Protein 2J80 (pdb70)

Solvent-accessible surface area: 11424 Å² total

Radius of gyration: 18.1 Å; Cα contacts (8 Å, |Δi|>4): 492; chains: 2; bounding box: 46×46×41 Å

Sequence (245 aa):
TEERLHYQVGQRALIQAQISAPELVEAVQKRDLARIKALIDPRSFSDATYITVGDASGQRLYHVNPDEIGKSEGGDSDEALINAKSYVSVRKGSLGSSLRGKSPIQDATGKVIGIVSVGYTIEQLERLHYQVGQRALIQAQISAPELVEAVQKRDLARIKALIDPRSFSDATYITVGDASGQRLYHVNNPDEIGKSEGGDSDEALINAKSYVSVRKGSLGSSLRGKSPIQDATGKVIGIVSVGYTI

B-factor: mean 21.17, std 6.68, range [11.72, 62.13]

Foldseek 3Di:
DDDPVLVVVLVVQQVVLVVLEVQCLVCLVVLPLVSNCVSPVVVVPDPFPWKFKFFLVQQTSDTPDPVRHRPHDFPPCCCCSPVQDWGWDWGQDPVGTWIWTKGFRADPVRHGTIMMITIHHPVRD/DPPLVVVLVVQLVVLVLLEPQCLVCLVVLPLVSNCVSPVVVVPDPFPWKFKFFLVQQTSDTPDPVRHRHHDFPPCCCCSPVQDWGWDWGQGPVGIWIKTKGFRADPVRHGTIMMITIHHD

Organism: Klebsiella pneumoniae (NCBI:txid573)

InterPro domains:
  IPR000014 PAS domain [cd00130] (236-279)
  IPR003594 Histidine kinase/HSP90-like ATPase domain [PF02518] (438-541)
  IPR003594 Histidine kinase/HSP90-like ATPase domain [SM00387] (431-542)
  IPR004358 Signal transduction histidine kinase-related protein, C-terminal [PR00344] (472-486)
  IPR004358 Signal transduction histidine kinase-related protein, C-terminal [PR00344] (490-500)
  IPR004358 Signal transduction histidine kinase-related protein, C-terminal [PR00344] (502-520)
  IPR004358 Signal transduction histidine kinase-related protein, C-terminal [PR00344] (526-539)
  IPR005467 Histidine kinase domain [PS50109] (347-542)
  IPR016120 Signal transduction histidine kinase, sporulation regulator SpoOB [SSF55890] (335-447)
  IPR029151 Periplasmic sensor-like domain superfamily [SSF103190] (50-177)
  IPR033463 Single cache domain 3 [PF17203] (48-177)
  IPR035965 PAS domain superfamily [SSF55785] (229-284)
  IPR036890 Histidine kinase/HSP90-like ATPase superfamily [G3DSA:3.30.565.10] (397-541)
  IPR036890 Histidine kinase/HSP90-like ATPase superfamily [SSF55874] (408-541)
  IPR050428 Two-component system sensor histidine kinase [PTHR45436] (433-541)

Structure (mmCIF, N/CA/C/O backbone):
data_2J80
#
_entry.id   2J80
#
_cell.length_a   53.210
_cell.length_b   54.790
_cell.length_c   116.330
_cell.angle_alpha   90.00
_cell.angle_beta   90.00
_cell.angle_gamma   90.00
#
_symmetry.space_group_name_H-M   'P 21 21 21'
#
loop_
_entity.id
_entity.type
_entity.pdbx_description
1 polymer 'SENSOR KINASE CITA'
2 non-polymer 'CITRATE ANION'
3 non-polymer 'SODIUM ION'
4 non-polymer 'SULFATE ION'
5 non-polymer GLYCEROL
6 water water
#
loop_
_atom_site.group_PDB
_atom_site.id
_atom_site.type_symbol
_atom_site.label_atom_id
_atom_site.label_alt_id
_atom_site.label_comp_id
_atom_site.label_asym_id
_atom_site.label_entity_id
_atom_site.label_seq_id
_atom_site.pdbx_PDB_ins_code
_atom_site.Cartn_x
_atom_site.Cartn_y
_atom_site.Cartn_z
_atom_site.occupancy
_atom_site.B_iso_or_equiv
_atom_site.auth_seq_id
_atom_site.auth_comp_id
_atom_site.auth_asym_id
_atom_site.auth_atom_id
_atom_site.pdbx_PDB_model_num
ATOM 1 N N . THR A 1 6 ? 27.858 7.874 5.127 1.00 31.27 4 THR A N 1
ATOM 2 C CA . THR A 1 6 ? 26.405 8.202 5.288 1.00 30.61 4 THR A CA 1
ATOM 3 C C . THR A 1 6 ? 26.179 9.704 5.141 1.00 29.12 4 THR A C 1
ATOM 4 O O . THR A 1 6 ? 26.899 10.504 5.745 1.00 27.66 4 THR A O 1
ATOM 8 N N . GLU A 1 7 ? 25.192 10.054 4.307 1.00 28.09 5 GLU A N 1
ATOM 9 C CA . GLU A 1 7 ? 24.757 11.442 4.098 1.00 26.33 5 GLU A CA 1
ATOM 10 C C . GLU A 1 7 ? 23.451 11.701 4.862 1.00 24.95 5 GLU A C 1
ATOM 11 O O . GLU A 1 7 ? 22.586 10.823 4.946 1.00 25.35 5 GLU A O 1
ATOM 13 N N . GLU A 1 8 ? 23.307 12.917 5.387 1.00 23.69 6 GLU A N 1
ATOM 14 C CA . GLU A 1 8 ? 22.078 13.379 6.014 1.00 22.38 6 GLU A CA 1
ATOM 15 C C . GLU A 1 8 ? 20.901 13.265 5.015 1.00 22.48 6 GLU A C 1
ATOM 16 O O . GLU A 1 8 ? 21.111 13.429 3.800 1.00 21.92 6 GLU A O 1
ATOM 22 N N . ARG A 1 9 ? 19.696 12.986 5.525 1.00 22.25 7 ARG A N 1
ATOM 23 C CA . ARG A 1 9 ? 18.518 12.721 4.685 1.00 23.55 7 ARG A CA 1
ATOM 24 C C . ARG A 1 9 ? 18.240 13.769 3.594 1.00 23.89 7 ARG A C 1
ATOM 25 O O . ARG A 1 9 ? 18.073 13.418 2.400 1.00 23.54 7 ARG A O 1
ATOM 27 N N . LEU A 1 10 ? 18.193 15.050 3.959 1.00 24.74 8 LEU A N 1
ATOM 28 C CA . LEU A 1 10 ? 17.875 16.068 2.946 1.00 25.74 8 LEU A CA 1
ATOM 29 C C . LEU A 1 10 ? 18.992 16.219 1.894 1.00 25.39 8 LEU A C 1
ATOM 30 O O . LEU A 1 10 ? 18.695 16.383 0.688 1.00 25.22 8 LEU A O 1
ATOM 35 N N . HIS A 1 11 ? 20.252 16.152 2.351 1.00 25.44 9 HIS A N 1
ATOM 36 C CA . HIS A 1 11 ? 21.446 16.163 1.493 1.00 26.09 9 HIS A CA 1
ATOM 37 C C . HIS A 1 11 ? 21.341 15.061 0.425 1.00 24.56 9 HIS A C 1
ATOM 38 O O . HIS A 1 11 ? 21.530 15.306 -0.792 1.00 24.42 9 HIS A O 1
ATOM 45 N N . TYR A 1 12 ? 21.025 13.850 0.877 1.00 23.83 10 TYR A N 1
ATOM 46 C CA . TYR A 1 12 ? 20.907 12.719 -0.030 1.00 22.45 10 TYR A CA 1
ATOM 47 C C . TYR A 1 12 ? 19.745 12.922 -1.018 1.00 20.92 10 TYR A C 1
ATOM 48 O O . TYR A 1 12 ? 19.913 12.749 -2.240 1.00 20.82 10 TYR A O 1
ATOM 57 N N . GLN A 1 13 ? 18.577 13.271 -0.480 1.00 18.76 11 GLN A N 1
ATOM 58 C CA . GLN A 1 13 ? 17.354 13.374 -1.308 1.00 19.00 11 GLN A CA 1
ATOM 59 C C . GLN A 1 13 ? 17.494 14.479 -2.393 1.00 18.59 11 GLN A C 1
ATOM 60 O O . GLN A 1 13 ? 17.114 14.275 -3.574 1.00 19.05 11 GLN A O 1
ATOM 66 N N . VAL A 1 14 ? 18.041 15.634 -2.011 1.00 18.88 12 VAL A N 1
ATOM 67 C CA . VAL A 1 14 ? 18.235 16.717 -3.005 1.00 18.67 12 VAL A CA 1
ATOM 68 C C . VAL A 1 14 ? 19.314 16.328 -4.062 1.00 18.67 12 VAL A C 1
ATOM 69 O O . VAL A 1 14 ? 19.102 16.531 -5.280 1.00 18.89 12 VAL A O 1
ATOM 73 N N . GLY A 1 15 ? 20.433 15.739 -3.610 1.00 17.97 13 GLY A N 1
ATOM 74 C CA . GLY A 1 15 ? 21.447 15.187 -4.543 1.00 18.56 13 GLY A CA 1
ATOM 75 C C . GLY A 1 15 ? 20.867 14.193 -5.566 1.00 18.63 13 GLY A C 1
ATOM 76 O O . GLY A 1 15 ? 21.172 14.275 -6.786 1.00 19.06 13 GLY A O 1
ATOM 77 N N . GLN A 1 16 ? 19.996 13.288 -5.090 1.00 19.06 14 GLN A N 1
ATOM 78 C CA . GLN A 1 16 ? 19.392 12.267 -5.951 1.00 19.75 14 GLN A CA 1
ATOM 79 C C . GLN A 1 16 ? 18.551 12.933 -7.043 1.00 19.33 14 GLN A C 1
ATOM 80 O O . GLN A 1 16 ? 18.646 12.565 -8.241 1.00 19.99 14 GLN A O 1
ATOM 86 N N . ARG A 1 17 ? 17.731 13.922 -6.674 1.00 17.78 15 ARG A N 1
ATOM 87 C CA . ARG A 1 17 ? 16.887 14.493 -7.747 1.00 18.51 15 ARG A CA 1
ATOM 88 C C . ARG A 1 17 ? 17.661 15.412 -8.694 1.00 17.14 15 ARG A C 1
ATOM 89 O O . ARG A 1 17 ? 17.313 15.500 -9.905 1.00 16.91 15 ARG A O 1
ATOM 97 N N . ALA A 1 18 ? 18.715 16.046 -8.173 1.00 15.86 16 ALA A N 1
ATOM 98 C CA . ALA A 1 18 ? 19.642 16.834 -9.016 1.00 15.55 16 ALA A CA 1
ATOM 99 C C . ALA A 1 18 ? 20.365 15.922 -10.028 1.00 15.06 16 ALA A C 1
ATOM 100 O O . ALA A 1 18 ? 20.458 16.248 -11.245 1.00 15.04 16 ALA A O 1
ATOM 102 N N . LEU A 1 19 ? 20.837 14.762 -9.541 1.00 15.06 17 LEU A N 1
ATOM 103 C CA . LEU A 1 19 ? 21.584 13.826 -10.400 1.00 16.15 17 LEU A CA 1
ATOM 104 C C . LEU A 1 19 ? 20.693 13.228 -11.515 1.00 15.02 17 LEU A C 1
ATOM 105 O O . LEU A 1 19 ? 21.057 13.213 -12.729 1.00 15.17 17 LEU A O 1
ATOM 110 N N . ILE A 1 20 ? 19.518 12.740 -11.117 1.00 14.28 18 ILE A N 1
ATOM 111 C CA . ILE A 1 20 ? 18.559 12.183 -12.096 1.00 15.01 18 ILE A CA 1
ATOM 112 C C . ILE A 1 20 ? 18.118 13.218 -13.154 1.00 14.32 18 ILE A C 1
ATOM 113 O O . ILE A 1 20 ? 18.039 12.892 -14.371 1.00 15.26 18 ILE A O 1
ATOM 118 N N . GLN A 1 21 ? 17.873 14.473 -12.738 1.00 13.22 19 GLN A N 1
ATOM 119 C CA . GLN A 1 21 ? 17.545 15.485 -13.745 1.00 12.95 19 GLN A CA 1
ATOM 120 C C . GLN A 1 21 ? 18.709 15.652 -14.726 1.00 12.51 19 GLN A C 1
ATOM 121 O O . GLN A 1 21 ? 18.483 15.723 -15.933 1.00 13.26 19 GLN A O 1
ATOM 127 N N . ALA A 1 22 ? 19.946 15.741 -14.221 1.00 12.01 20 ALA A N 1
ATOM 128 C CA . ALA A 1 22 ? 21.101 15.950 -15.135 1.00 13.41 20 ALA A CA 1
ATOM 129 C C . ALA A 1 22 ? 21.276 14.736 -16.104 1.00 12.46 20 ALA A C 1
ATOM 130 O O . ALA A 1 22 ? 21.511 14.920 -17.336 1.00 13.05 20 ALA A O 1
ATOM 140 N N . GLN A 1 24 ? 18.921 12.560 -17.136 1.00 12.94 22 GLN A N 1
ATOM 141 C CA . GLN A 1 24 ? 17.775 12.512 -18.052 1.00 13.83 22 GLN A CA 1
ATOM 142 C C . GLN A 1 24 ? 17.860 13.623 -19.102 1.00 14.33 22 GLN A C 1
ATOM 143 O O . GLN A 1 24 ? 17.776 13.364 -20.322 1.00 13.88 22 GLN A O 1
ATOM 149 N N . ILE A 1 25 ? 18.023 14.859 -18.644 1.00 13.93 23 ILE A N 1
ATOM 150 C CA . ILE A 1 25 ? 18.046 15.994 -19.566 1.00 14.12 23 ILE A CA 1
ATOM 151 C C . ILE A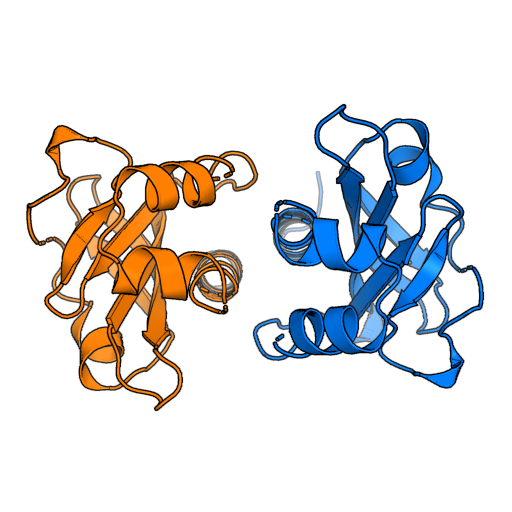 1 25 ? 19.216 15.876 -20.576 1.00 12.69 23 ILE A C 1
ATOM 152 O O . ILE A 1 25 ? 19.026 16.105 -21.805 1.00 13.78 23 ILE A O 1
ATOM 157 N N . SER A 1 26 ? 20.399 15.475 -20.094 1.00 12.25 24 SER A N 1
ATOM 158 C CA . SER A 1 26 ? 21.572 15.361 -20.984 1.00 13.02 24 SER A CA 1
ATOM 159 C C . SER A 1 26 ? 21.395 14.311 -22.104 1.00 14.16 24 SER A C 1
ATOM 160 O O . SER A 1 26 ? 22.130 14.339 -23.084 1.00 15.34 24 SER A O 1
ATOM 163 N N . ALA A 1 27 ? 20.475 13.352 -21.894 1.00 14.04 25 ALA A N 1
ATOM 164 C CA . ALA A 1 27 ? 20.190 12.250 -22.849 1.00 15.79 25 ALA A CA 1
ATOM 165 C C . ALA A 1 27 ? 19.057 12.564 -23.837 1.00 15.91 25 ALA A C 1
ATOM 166 O O . ALA A 1 27 ? 18.742 11.724 -24.700 1.00 16.16 25 ALA A O 1
ATOM 176 N N . PRO A 1 29 ? 17.336 13.498 -2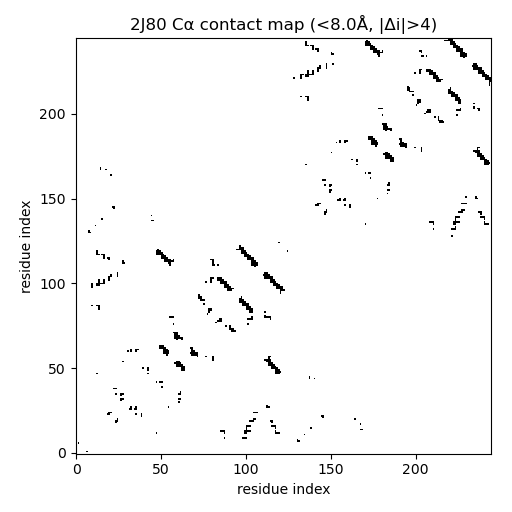7.035 1.00 18.43 27 PRO A N 1
ATOM 177 C CA . PRO A 1 29 ? 17.789 13.690 -28.441 1.00 18.69 27 PRO A CA 1
ATOM 178 C C . PRO A 1 29 ? 17.731 15.173 -28.944 1.00 19.44 27 PRO A C 1
ATOM 179 O O . PRO A 1 29 ? 18.622 15.605 -29.703 1.00 18.93 27 PRO A O 1
ATOM 183 N N . GLU A 1 30 ? 16.707 15.917 -28.511 1.00 18.65 28 GLU A N 1
ATOM 184 C CA . GLU A 1 30 ? 16.505 17.334 -28.902 1.00 20.90 28 GLU A CA 1
ATOM 185 C C . GLU A 1 30 ? 17.708 18.207 -28.475 1.00 20.09 28 GLU A C 1
ATOM 186 O O . GLU A 1 30 ? 18.223 19.044 -29.236 1.00 19.94 28 GLU A O 1
ATOM 192 N N . LEU A 1 31 ? 18.148 17.985 -27.240 1.00 18.99 29 LEU A N 1
ATOM 193 C CA . LEU A 1 31 ? 19.271 18.762 -26.685 1.00 17.69 29 LEU A CA 1
ATOM 194 C C . LEU A 1 31 ? 20.589 18.321 -27.328 1.00 17.43 29 LEU A C 1
ATOM 195 O O . LEU A 1 31 ? 21.441 19.149 -27.617 1.00 17.64 29 LEU A O 1
ATOM 200 N N . VAL A 1 32 ? 20.782 17.011 -27.520 1.00 17.19 30 VAL A N 1
ATOM 201 C CA . VAL A 1 32 ? 21.967 16.543 -28.246 1.00 18.25 30 VAL A CA 1
ATOM 202 C C . VAL A 1 32 ? 22.126 17.255 -29.624 1.00 18.75 30 VAL A C 1
ATOM 203 O O . VAL A 1 32 ? 23.202 17.770 -29.964 1.00 19.62 30 VAL A O 1
ATOM 207 N N . GLU A 1 33 ? 21.041 17.326 -30.381 1.00 19.79 31 GLU A N 1
ATOM 208 C CA . GLU A 1 33 ? 21.109 17.973 -31.703 1.00 20.98 31 GLU A CA 1
ATOM 209 C C . GLU A 1 33 ? 21.364 19.498 -31.570 1.00 20.39 31 GLU A C 1
ATOM 210 O O . GLU A 1 33 ? 22.140 20.073 -32.324 1.00 21.62 31 GLU A O 1
ATOM 216 N N . ALA A 1 34 ? 20.691 20.146 -30.626 1.00 19.51 32 ALA A N 1
ATOM 217 C CA . ALA A 1 34 ? 20.838 21.612 -30.496 1.00 19.33 32 ALA A CA 1
ATOM 218 C C . ALA A 1 34 ? 22.290 21.984 -30.120 1.0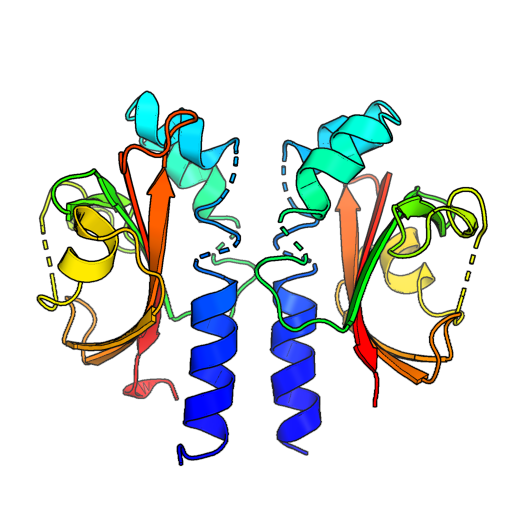0 19.30 32 ALA A C 1
ATOM 219 O O . ALA A 1 34 ? 22.829 23.011 -30.569 1.00 20.23 32 ALA A O 1
ATOM 221 N N . VAL A 1 35 ? 22.908 21.158 -29.272 1.00 19.06 33 VAL A N 1
ATOM 222 C CA . VAL A 1 35 ? 24.314 21.345 -28.881 1.00 19.20 33 VAL A CA 1
ATOM 223 C C . VAL A 1 35 ? 25.258 21.094 -30.084 1.00 20.92 33 VAL A C 1
ATOM 224 O O . VAL A 1 35 ? 26.181 21.897 -30.336 1.00 20.66 33 VAL A O 1
ATOM 228 N N . GLN A 1 36 ? 25.026 20.004 -30.826 1.00 22.30 34 GLN A N 1
ATOM 229 C CA . GLN A 1 36 ? 25.809 19.742 -32.062 1.00 24.24 34 GLN A CA 1
ATOM 230 C C . GLN A 1 36 ? 25.804 20.922 -33.029 1.00 24.34 34 GLN A C 1
ATOM 231 O O . GLN A 1 36 ? 26.848 21.263 -33.612 1.00 25.44 34 GLN A O 1
ATOM 237 N N . LYS A 1 37 ? 24.632 21.528 -33.210 1.00 23.81 35 LYS A N 1
ATOM 238 C CA . LYS A 1 37 ? 24.485 22.670 -34.111 1.00 24.71 35 LYS A CA 1
ATOM 239 C C . LYS A 1 37 ? 24.857 24.017 -33.449 1.00 24.03 35 LYS A C 1
ATOM 240 O O . LYS A 1 37 ? 24.885 25.050 -34.132 1.00 24.48 35 LYS A O 1
ATOM 244 N N . ARG A 1 38 ? 25.204 24.011 -32.145 1.00 22.54 36 ARG A N 1
ATOM 245 C CA . ARG A 1 38 ? 25.432 25.261 -31.371 1.00 23.32 36 ARG A CA 1
ATOM 246 C C . ARG A 1 38 ? 24.302 26.287 -31.563 1.00 22.37 36 ARG A C 1
ATOM 247 O O . ARG A 1 38 ? 24.564 27.490 -31.724 1.00 22.62 36 ARG A O 1
ATOM 255 N N . ASP A 1 39 ? 23.053 25.818 -31.500 1.00 20.29 37 ASP A N 1
ATOM 256 C CA . ASP A 1 39 ? 21.899 26.669 -31.703 1.00 20.95 37 ASP A CA 1
ATOM 257 C C . ASP A 1 39 ? 21.419 27.174 -30.338 1.00 20.10 37 ASP A C 1
ATOM 258 O O . ASP A 1 39 ? 20.637 26.494 -29.664 1.00 19.74 37 ASP A O 1
ATOM 263 N N . LEU A 1 40 ? 21.876 28.366 -29.955 1.00 19.54 38 LEU A N 1
ATOM 264 C CA . LEU A 1 40 ? 21.649 28.870 -28.577 1.00 19.45 38 LEU A CA 1
ATOM 265 C C . LEU A 1 40 ? 20.154 29.104 -28.296 1.00 18.86 38 LEU A C 1
ATOM 266 O O . LEU A 1 40 ? 19.667 28.812 -27.183 1.00 18.85 38 LEU A O 1
ATOM 271 N N . ALA A 1 41 ? 19.431 29.643 -29.294 1.00 18.71 39 ALA A N 1
ATOM 272 C CA . ALA A 1 41 ? 17.986 29.872 -29.157 1.00 19.17 39 ALA A CA 1
ATOM 273 C C . ALA A 1 41 ? 17.251 28.547 -28.928 1.00 18.17 39 ALA A C 1
ATOM 274 O O . ALA A 1 41 ? 16.321 28.469 -28.112 1.00 18.13 39 ALA A O 1
ATOM 276 N N . ARG A 1 42 ? 17.662 27.501 -29.637 1.00 18.38 40 ARG A N 1
ATOM 277 C CA . ARG A 1 42 ? 17.001 26.180 -29.503 1.00 18.33 40 ARG A CA 1
ATOM 278 C C . ARG A 1 42 ? 17.304 25.552 -28.095 1.00 17.89 40 ARG A C 1
ATOM 279 O O . ARG A 1 42 ? 16.407 25.013 -27.409 1.00 17.59 40 ARG A O 1
ATOM 282 N N . ILE A 1 43 ? 18.551 25.677 -27.647 1.00 16.56 41 ILE A N 1
ATOM 283 C CA . ILE A 1 43 ? 18.881 25.285 -26.260 1.00 16.06 41 ILE A CA 1
ATOM 284 C C . ILE A 1 43 ? 17.993 26.014 -25.235 1.00 15.86 41 ILE A C 1
ATOM 285 O O . ILE A 1 43 ? 17.439 25.396 -24.298 1.00 17.04 41 ILE A O 1
ATOM 290 N N . LYS A 1 44 ? 17.853 27.333 -25.398 1.00 16.15 42 LYS A N 1
ATOM 291 C CA . LYS A 1 44 ? 17.026 28.098 -24.482 1.00 16.13 42 LYS A CA 1
ATOM 292 C C . LYS A 1 44 ? 15.577 27.579 -24.506 1.00 15.94 42 LYS A C 1
ATOM 293 O O . LYS A 1 44 ? 14.940 27.454 -23.458 1.00 16.93 42 LYS A O 1
ATOM 299 N N . ALA A 1 45 ? 15.037 27.362 -25.709 1.00 16.77 43 ALA A N 1
ATOM 300 C CA . ALA A 1 45 ? 13.661 26.877 -25.844 1.00 16.99 43 ALA A CA 1
ATOM 301 C C . ALA A 1 45 ? 13.404 25.528 -25.127 1.00 17.74 43 ALA A C 1
ATOM 302 O O . ALA A 1 45 ? 12.257 25.234 -24.736 1.00 18.06 43 ALA A O 1
ATOM 304 N N . LEU A 1 46 ? 14.443 24.701 -25.017 1.00 16.97 44 LEU A N 1
ATOM 305 C CA . LEU A 1 46 ? 14.314 23.360 -24.403 1.00 18.45 44 LEU A CA 1
ATOM 306 C C . LEU A 1 46 ? 14.502 23.498 -22.892 1.00 18.40 44 LEU A C 1
ATOM 307 O O . LEU A 1 46 ? 13.761 22.868 -22.117 1.00 21.41 44 LEU A O 1
ATOM 312 N N . ILE A 1 47 ? 15.502 24.281 -22.460 1.00 16.90 45 ILE A N 1
ATOM 313 C CA . ILE A 1 47 ? 15.845 24.346 -21.022 1.00 16.75 45 ILE A CA 1
ATOM 314 C C . ILE A 1 47 ? 14.925 25.237 -20.173 1.00 17.36 45 ILE A C 1
ATOM 315 O O . ILE A 1 47 ? 14.668 24.919 -18.984 1.00 17.46 45 ILE A O 1
ATOM 320 N N . ASP A 1 48 ? 14.454 26.368 -20.737 1.00 17.94 46 ASP A N 1
ATOM 321 C CA . ASP A 1 48 ? 13.524 27.243 -20.003 1.00 18.64 46 ASP A CA 1
ATOM 322 C C . ASP A 1 48 ? 12.349 26.409 -19.371 1.00 18.11 46 ASP A C 1
ATOM 323 O O . ASP A 1 48 ? 12.141 26.464 -18.128 1.00 18.08 46 ASP A O 1
ATOM 328 N N . PRO A 1 49 ? 11.606 25.621 -20.198 1.00 18.95 47 PRO A N 1
ATOM 329 C CA . PRO A 1 49 ? 10.556 24.746 -19.612 1.00 18.95 47 PRO A CA 1
ATOM 330 C C . PRO A 1 49 ? 11.081 23.710 -18.573 1.00 18.02 47 PRO A C 1
ATOM 331 O O . PRO A 1 49 ? 10.464 23.554 -17.507 1.00 18.85 47 PRO A O 1
ATOM 343 N N . ARG A 1 51 ? 13.441 24.082 -16.447 1.00 15.30 49 ARG A N 1
ATOM 344 C CA . ARG A 1 51 ? 13.637 24.843 -15.172 1.00 16.65 49 ARG A CA 1
ATOM 345 C C . ARG A 1 51 ? 12.288 25.179 -14.546 1.00 16.50 49 ARG A C 1
ATOM 346 O O . ARG A 1 51 ? 12.134 25.133 -13.322 1.00 17.79 49 ARG A O 1
ATOM 354 N N . SER A 1 52 ? 11.306 25.526 -15.379 1.00 17.81 50 SER A N 1
ATOM 355 C CA . SER A 1 52 ? 9.981 25.902 -14.856 1.00 19.99 50 SER A CA 1
ATOM 356 C C . SER A 1 52 ? 9.315 24.730 -14.117 1.00 19.97 50 SER A C 1
ATOM 357 O O . SER A 1 52 ? 8.501 24.958 -13.190 1.00 20.32 50 SER A O 1
ATOM 360 N N . PHE A 1 53 ? 9.684 23.497 -14.495 1.00 19.68 51 PHE A N 1
ATOM 361 C CA . PHE A 1 53 ? 9.094 22.250 -13.927 1.00 20.21 51 PHE A CA 1
ATOM 362 C C . PHE A 1 53 ? 9.947 21.640 -12.791 1.00 20.63 51 PHE A C 1
ATOM 363 O O . PHE A 1 53 ? 9.743 20.469 -12.399 1.00 22.78 51 PHE A O 1
ATOM 371 N N . SER A 1 54 ? 10.919 22.401 -12.294 1.00 18.95 52 SER A N 1
ATOM 372 C CA . SER A 1 54 ? 11.858 21.914 -11.264 1.00 18.74 52 SER A CA 1
ATOM 373 C C . SER A 1 54 ? 11.989 22.917 -10.101 1.00 18.73 52 SER A C 1
ATOM 374 O O . SER A 1 54 ? 11.800 24.138 -10.296 1.00 18.34 52 SER A O 1
ATOM 377 N N . ASP A 1 55 ? 12.339 22.407 -8.914 1.00 17.45 53 ASP A N 1
ATOM 378 C CA . ASP A 1 55 ? 12.699 23.286 -7.791 1.00 18.12 53 ASP A CA 1
ATOM 379 C C . ASP A 1 55 ? 14.214 23.619 -7.758 1.00 17.27 53 ASP A C 1
ATOM 380 O O . ASP A 1 55 ? 14.688 24.297 -6.816 1.00 16.90 53 ASP A O 1
ATOM 385 N N . ALA A 1 56 ? 14.965 23.154 -8.775 1.00 16.52 54 ALA A N 1
ATOM 386 C CA . ALA A 1 56 ? 16.383 23.539 -8.894 1.00 15.52 54 ALA A CA 1
ATOM 387 C C . ALA A 1 56 ? 16.581 25.055 -8.936 1.00 14.81 54 ALA A C 1
ATOM 388 O O . ALA A 1 56 ? 15.761 25.764 -9.517 1.00 15.58 54 ALA A O 1
ATOM 390 N N . THR A 1 57 ? 17.701 25.538 -8.390 1.00 14.03 55 THR A N 1
ATOM 391 C CA . THR A 1 57 ? 18.001 26.989 -8.429 1.00 14.81 55 THR A CA 1
ATOM 392 C C . THR A 1 57 ? 18.410 27.355 -9.882 1.00 15.96 55 THR A C 1
ATOM 393 O O . THR A 1 57 ? 18.066 28.423 -10.413 1.00 17.41 55 THR A O 1
ATOM 397 N N . TYR A 1 58 ? 19.182 26.462 -10.493 1.00 14.75 56 TYR A N 1
ATOM 398 C CA . TYR A 1 58 ? 19.713 26.707 -11.868 1.00 15.17 56 TYR A CA 1
ATOM 399 C C . TYR A 1 58 ? 19.877 25.413 -12.676 1.00 15.15 56 TYR A C 1
ATOM 400 O O . TYR A 1 58 ? 19.960 24.309 -12.117 1.00 15.40 56 TYR A O 1
ATOM 409 N N . ILE A 1 59 ? 19.918 25.571 -14.009 1.00 14.85 57 ILE A N 1
ATOM 410 C CA . ILE A 1 59 ? 20.449 24.551 -14.905 1.00 15.80 57 ILE A CA 1
ATOM 411 C C . ILE A 1 59 ? 21.406 25.277 -15.866 1.00 15.41 57 ILE A C 1
ATOM 412 O O . ILE A 1 59 ? 21.026 26.321 -16.465 1.00 15.99 57 ILE A O 1
ATOM 417 N N . THR A 1 60 ? 22.641 24.773 -15.944 1.00 14.45 58 THR A N 1
ATOM 418 C CA . THR A 1 60 ? 23.669 25.251 -16.894 1.00 15.08 58 THR A CA 1
ATOM 419 C C . THR A 1 60 ? 23.925 24.169 -17.964 1.00 14.85 58 THR A C 1
ATOM 420 O O . THR A 1 60 ? 23.947 22.956 -17.645 1.00 13.75 58 THR A O 1
ATOM 424 N N . VAL A 1 61 ? 24.064 24.586 -19.232 1.00 13.72 59 VAL A N 1
ATOM 425 C CA . VAL A 1 61 ? 24.535 23.707 -20.314 1.00 14.03 59 VAL A CA 1
ATOM 426 C C . VAL A 1 61 ? 25.877 24.275 -20.832 1.00 14.25 59 VAL A C 1
ATOM 427 O O . VAL A 1 61 ? 25.963 25.492 -21.145 1.00 14.25 59 VAL A O 1
ATOM 431 N N . GLY A 1 62 ? 26.888 23.416 -20.909 1.00 14.21 60 GLY A N 1
ATOM 432 C CA . GLY A 1 62 ? 28.239 23.790 -21.410 1.00 14.36 60 GLY A CA 1
ATOM 433 C C . GLY A 1 62 ? 28.560 22.989 -22.656 1.00 15.62 60 GLY A C 1
ATOM 434 O O . GLY A 1 62 ? 27.995 21.885 -22.862 1.00 14.98 60 GLY A O 1
ATOM 435 N N . ASP A 1 63 ? 29.455 23.534 -23.500 1.00 15.66 61 ASP A N 1
ATOM 436 C CA . ASP A 1 63 ? 30.022 22.747 -24.598 1.00 17.29 61 ASP A CA 1
ATOM 437 C C . ASP A 1 63 ? 31.162 21.801 -24.132 1.00 16.93 61 ASP A C 1
ATOM 438 O O . ASP A 1 63 ? 31.406 21.678 -22.893 1.00 16.52 61 ASP A O 1
ATOM 443 N N . ALA A 1 64 ? 31.842 21.137 -25.087 1.00 17.63 62 ALA A N 1
ATOM 444 C CA . ALA A 1 64 ? 32.883 20.124 -24.764 1.00 17.62 62 ALA A CA 1
ATOM 445 C C . ALA A 1 64 ? 34.090 20.668 -23.948 1.00 17.76 62 ALA A C 1
ATOM 446 O O . ALA A 1 64 ? 34.823 19.894 -23.299 1.00 18.85 62 ALA A O 1
ATOM 448 N N . SER A 1 65 ? 34.290 21.989 -24.016 1.00 17.66 63 SER A N 1
ATOM 449 C CA . SER A 1 65 ? 35.400 22.660 -23.295 1.00 19.42 63 SER A CA 1
ATOM 450 C C . SER A 1 65 ? 34.893 23.370 -22.007 1.00 19.32 63 SER A C 1
ATOM 451 O O . SER A 1 65 ? 35.667 24.036 -21.303 1.00 20.47 63 SER A O 1
ATOM 454 N N . GLY A 1 66 ? 33.606 23.235 -21.686 1.00 18.35 64 GLY A N 1
ATOM 455 C CA . GLY A 1 66 ? 33.058 23.872 -20.481 1.00 18.65 64 GLY A CA 1
ATOM 456 C C . GLY A 1 66 ? 32.719 25.366 -20.638 1.00 18.28 64 GLY A C 1
ATOM 457 O O . GLY A 1 66 ? 32.490 26.068 -19.634 1.00 19.20 64 GLY A O 1
ATOM 458 N N . GLN A 1 67 ? 32.642 25.846 -21.886 1.00 17.44 65 GLN A N 1
ATOM 459 C CA . GLN A 1 67 ? 32.103 27.201 -22.170 1.00 18.40 65 GLN A CA 1
ATOM 460 C C . GLN A 1 67 ? 30.566 27.139 -22.093 1.00 18.10 65 GLN A C 1
ATOM 461 O O . GLN A 1 67 ? 29.950 26.196 -22.644 1.00 17.88 65 GLN A O 1
ATOM 467 N N . ARG A 1 68 ? 29.947 28.136 -21.441 1.00 17.30 66 ARG A N 1
ATOM 468 C CA . ARG A 1 68 ? 28.476 28.097 -21.225 1.00 16.62 66 ARG A CA 1
ATOM 469 C C . ARG A 1 68 ? 27.738 28.394 -22.525 1.00 16.62 66 ARG A C 1
ATOM 470 O O . ARG A 1 68 ? 28.000 29.428 -23.172 1.00 16.45 66 ARG A O 1
ATOM 478 N N . LEU A 1 69 ? 26.817 27.492 -22.872 1.00 16.34 67 LEU A N 1
ATOM 479 C CA . LEU A 1 69 ? 25.854 27.658 -23.983 1.00 16.32 67 LEU A CA 1
ATOM 480 C C . LEU A 1 69 ? 24.506 28.187 -23.466 1.00 16.24 67 LEU A C 1
ATOM 481 O O . LEU A 1 69 ? 23.708 28.766 -24.224 1.00 15.77 67 LEU A O 1
ATOM 486 N N . TYR A 1 70 ? 24.251 27.966 -22.167 1.00 15.35 68 TYR A N 1
ATOM 487 C CA . TYR A 1 70 ? 23.018 28.413 -21.511 1.00 15.91 68 TYR A CA 1
ATOM 488 C C . TYR A 1 70 ? 23.309 28.586 -20.017 1.00 15.73 68 TYR A C 1
ATOM 489 O O . TYR A 1 70 ? 23.991 27.748 -19.408 1.00 15.88 68 TYR A O 1
ATOM 498 N N . HIS A 1 71 ? 22.782 29.677 -19.461 1.00 16.15 69 HIS A N 1
ATOM 499 C CA . HIS A 1 71 ? 22.875 29.981 -18.010 1.00 16.56 69 HIS A CA 1
ATOM 500 C C . HIS A 1 71 ? 21.614 30.791 -17.643 1.00 17.80 69 HIS A C 1
ATOM 501 O O . HIS A 1 71 ? 21.017 31.437 -18.529 1.00 18.67 69 HIS A O 1
ATOM 508 N N . VAL A 1 72 ? 21.204 30.754 -16.366 1.00 17.26 70 VAL A N 1
ATOM 509 C CA . VAL A 1 72 ? 20.068 31.565 -15.905 1.00 18.92 70 VAL A CA 1
ATOM 510 C C . VAL A 1 72 ? 20.315 33.078 -16.109 1.00 20.43 70 VAL A C 1
ATOM 511 O O . VAL A 1 72 ? 19.361 33.845 -16.313 1.00 21.13 70 VAL A O 1
ATOM 515 N N . ASN A 1 73 ? 21.586 33.488 -16.067 1.00 21.08 71 ASN A N 1
ATOM 516 C CA . ASN A 1 73 ? 21.937 34.913 -16.340 1.00 21.76 71 ASN A CA 1
ATOM 517 C C . ASN A 1 73 ? 22.554 35.004 -17.747 1.00 22.22 71 ASN A C 1
ATOM 518 O O . ASN A 1 73 ? 23.653 34.481 -17.963 1.00 21.89 71 ASN A O 1
ATOM 523 N N . PRO A 1 74 ? 21.837 35.624 -18.712 1.00 22.76 72 PRO A N 1
ATOM 524 C CA . PRO A 1 74 ? 22.381 35.632 -20.080 1.00 23.07 72 PRO A CA 1
ATOM 525 C C . PRO A 1 74 ? 23.776 36.247 -20.212 1.00 23.36 72 PRO A C 1
ATOM 526 O O . PRO A 1 74 ? 24.533 35.824 -21.111 1.00 22.40 72 PRO A O 1
ATOM 530 N N . ASP A 1 75 ? 24.123 37.197 -19.323 1.00 24.01 73 ASP A N 1
ATOM 531 C CA . ASP A 1 75 ? 25.499 37.759 -19.269 1.00 24.78 73 ASP A CA 1
ATOM 532 C C . ASP A 1 75 ? 26.612 36.717 -19.031 1.00 23.36 73 ASP A C 1
ATOM 533 O O . ASP A 1 75 ? 27.780 37.022 -19.267 1.00 22.44 73 ASP A O 1
ATOM 538 N N . GLU A 1 76 ? 26.256 35.513 -18.552 1.00 21.39 74 GLU A N 1
ATOM 539 C CA . GLU A 1 76 ? 27.233 34.438 -18.270 1.00 21.31 74 GLU A CA 1
ATOM 540 C C . GLU A 1 76 ? 27.457 33.463 -19.456 1.00 20.40 74 GLU A C 1
ATOM 541 O O . GLU A 1 76 ? 28.365 32.628 -19.426 1.00 19.39 74 GLU A O 1
ATOM 547 N N . ILE A 1 77 ? 26.630 33.590 -20.498 1.00 18.61 75 ILE A N 1
ATOM 548 C CA . ILE A 1 77 ? 26.751 32.770 -21.694 1.00 19.47 75 ILE A CA 1
ATOM 549 C C . ILE A 1 77 ? 28.017 33.187 -22.478 1.00 19.07 75 ILE A C 1
ATOM 550 O O . ILE A 1 77 ? 28.282 34.379 -22.651 1.00 20.33 75 ILE A O 1
ATOM 555 N N . GLY A 1 78 ? 28.807 32.207 -22.902 1.00 18.92 76 GLY A N 1
ATOM 556 C CA . GLY A 1 78 ? 30.061 32.498 -23.587 1.00 18.81 76 GLY A CA 1
ATOM 557 C C . GLY A 1 78 ? 31.291 32.568 -22.679 1.00 19.63 76 GLY A C 1
ATOM 558 O O . GLY A 1 78 ? 32.426 32.727 -23.197 1.00 20.77 76 GLY A O 1
ATOM 559 N N . LYS A 1 79 ? 31.078 32.513 -21.355 1.00 18.96 77 LYS A N 1
ATOM 560 C CA . LYS A 1 79 ? 32.162 32.452 -20.341 1.00 19.21 77 LYS A CA 1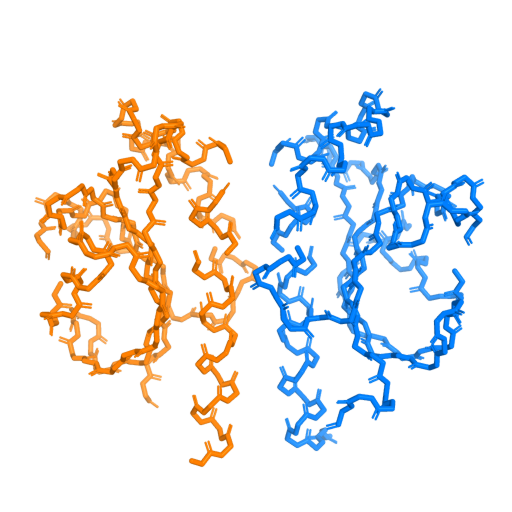
ATOM 561 C C . LYS A 1 79 ? 32.331 31.012 -19.753 1.00 18.48 77 LYS A C 1
ATOM 562 O O . LYS A 1 79 ? 31.425 30.154 -19.856 1.00 18.19 77 LYS A O 1
ATOM 566 N N . SER A 1 80 ? 33.468 30.745 -19.113 1.00 18.03 78 SER A N 1
ATOM 567 C CA . SER A 1 80 ? 33.736 29.404 -18.584 1.00 18.12 78 SER A CA 1
ATOM 568 C C . SER A 1 80 ? 32.850 29.073 -17.374 1.00 16.40 78 SER A C 1
ATOM 569 O O . SER A 1 80 ? 32.602 29.953 -16.530 1.00 16.78 78 SER A O 1
ATOM 580 N N . GLU A 1 82 ? 32.121 27.649 -13.640 1.00 17.23 80 GLU A N 1
ATOM 581 C CA . GLU A 1 82 ? 32.877 27.985 -12.420 1.00 19.11 80 GLU A CA 1
ATOM 582 C C . GLU A 1 82 ? 32.671 26.938 -11.323 1.00 19.38 80 GLU A C 1
ATOM 583 O O . GLU A 1 82 ? 31.530 26.466 -11.093 1.00 17.76 80 GLU A O 1
ATOM 589 N N . GLY A 1 83 ? 33.772 26.578 -10.649 1.00 19.90 81 GLY A N 1
ATOM 590 C CA . GLY A 1 83 ? 33.716 25.555 -9.600 1.00 20.15 81 GLY A CA 1
ATOM 591 C C . GLY A 1 83 ? 34.855 24.530 -9.671 1.00 20.21 81 GLY A C 1
ATOM 592 O O . GLY A 1 83 ? 35.279 24.034 -8.617 1.00 21.91 81 GLY A O 1
ATOM 593 N N . GLY A 1 84 ? 35.347 24.245 -10.882 1.00 19.82 82 GLY A N 1
ATOM 594 C CA . GLY A 1 84 ? 36.480 23.333 -11.137 1.00 19.17 82 GLY A CA 1
ATOM 595 C C . GLY A 1 84 ? 36.153 21.848 -11.025 1.00 18.68 82 GLY A C 1
ATOM 596 O O . GLY A 1 84 ? 37.069 21.010 -10.882 1.00 19.46 82 GLY A O 1
ATOM 597 N N . ASP A 1 85 ? 34.860 21.525 -11.092 1.00 17.73 83 ASP A N 1
ATOM 598 C CA . ASP A 1 85 ? 34.361 20.152 -10.913 1.00 17.64 83 ASP A CA 1
ATOM 599 C C . ASP A 1 85 ? 33.605 19.570 -12.139 1.00 17.97 83 ASP A C 1
ATOM 600 O O . ASP A 1 85 ? 32.703 18.722 -11.956 1.00 17.97 83 ASP A O 1
ATOM 605 N N . SER A 1 86 ? 34.007 19.961 -13.362 1.00 17.04 84 SER A N 1
ATOM 606 C CA . SER A 1 86 ? 33.377 19.443 -14.609 1.00 17.74 84 SER A CA 1
ATOM 607 C C . SER A 1 86 ? 34.212 18.392 -15.409 1.00 18.11 84 SER A C 1
ATOM 608 O O . SER A 1 86 ? 33.677 17.733 -16.322 1.00 16.97 84 SER A O 1
ATOM 611 N N . ASP A 1 87 ? 35.511 18.249 -15.094 1.00 18.58 85 ASP A N 1
ATOM 612 C CA . ASP A 1 87 ? 36.396 17.342 -15.870 1.00 20.12 85 ASP A CA 1
ATOM 613 C C . ASP A 1 87 ? 35.937 15.868 -15.866 1.00 19.48 85 ASP A C 1
ATOM 614 O O . ASP A 1 87 ?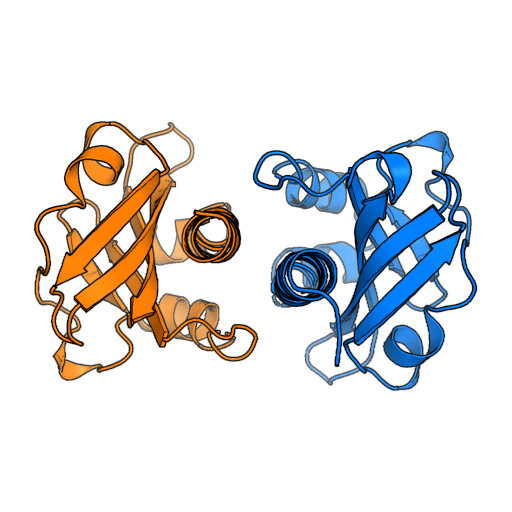 36.114 15.157 -16.864 1.00 19.65 85 ASP A O 1
ATOM 619 N N . GLU A 1 88 ? 35.388 15.397 -14.739 1.00 18.90 86 GLU A N 1
ATOM 620 C CA . GLU A 1 88 ? 35.067 13.951 -14.684 1.00 19.25 86 GLU A CA 1
ATOM 621 C C . GLU A 1 88 ? 33.938 13.644 -15.684 1.00 18.91 86 GLU A C 1
ATOM 622 O O . GLU A 1 88 ? 33.911 12.547 -16.283 1.00 19.76 86 GLU A O 1
ATOM 628 N N . ALA A 1 89 ? 33.038 14.614 -15.860 1.00 17.33 87 ALA A N 1
ATOM 629 C CA . ALA A 1 89 ? 31.984 14.498 -16.888 1.00 16.69 87 ALA A CA 1
ATOM 630 C C . ALA A 1 89 ? 32.535 14.786 -18.299 1.00 16.87 87 ALA A C 1
ATOM 631 O O . ALA A 1 89 ? 32.297 14.009 -19.224 1.00 16.81 87 ALA A O 1
ATOM 633 N N . LEU A 1 90 ? 33.217 15.926 -18.469 1.00 16.21 88 LEU A N 1
ATOM 634 C CA . LEU A 1 90 ? 33.699 16.327 -19.827 1.00 16.57 88 LEU A CA 1
ATOM 635 C C . LEU A 1 90 ? 34.739 15.368 -20.455 1.00 17.21 88 LEU A C 1
ATOM 636 O O . LEU A 1 90 ? 34.746 15.170 -21.696 1.00 17.27 88 LEU A O 1
ATOM 641 N N . ILE A 1 91 ? 35.623 14.810 -19.609 1.00 16.95 89 ILE A N 1
ATOM 642 C CA . ILE A 1 91 ? 36.717 13.962 -20.081 1.00 18.44 89 ILE A CA 1
ATOM 643 C C . ILE A 1 91 ? 36.433 12.463 -19.889 1.00 19.86 89 ILE A C 1
ATOM 644 O O . ILE A 1 91 ? 36.588 11.665 -20.841 1.00 21.43 89 ILE A O 1
ATOM 649 N N . ASN A 1 92 ? 36.004 12.084 -18.673 1.00 19.28 90 ASN A N 1
ATOM 650 C CA . ASN A 1 92 ? 35.772 10.641 -18.364 1.00 19.32 90 ASN A CA 1
ATOM 651 C C . ASN A 1 92 ? 34.328 10.134 -18.546 1.00 19.50 90 ASN A C 1
ATOM 652 O O . ASN A 1 92 ? 34.036 8.912 -18.364 1.00 19.61 90 ASN A O 1
ATOM 657 N N . ALA A 1 93 ? 33.442 11.058 -18.943 1.00 18.93 91 ALA A N 1
ATOM 658 C CA . ALA A 1 93 ? 32.037 10.752 -19.250 1.00 19.66 91 ALA A CA 1
ATOM 659 C C . ALA A 1 93 ? 31.256 10.177 -18.045 1.00 19.42 91 ALA A C 1
ATOM 660 O O . ALA A 1 93 ? 30.304 9.399 -18.226 1.00 20.05 91 ALA A O 1
ATOM 662 N N . LYS A 1 94 ? 31.676 10.542 -16.830 1.00 17.92 92 LYS A N 1
ATOM 663 C CA . LYS A 1 94 ? 30.976 10.137 -15.605 1.00 18.29 92 LYS A CA 1
ATOM 664 C C . LYS A 1 94 ? 29.844 11.087 -15.223 1.00 17.18 92 LYS A C 1
ATOM 665 O O . LYS A 1 94 ? 29.903 12.291 -15.523 1.00 17.02 92 LYS A O 1
ATOM 671 N N . SER A 1 95 ? 28.866 10.550 -14.494 1.00 16.64 93 SER A N 1
ATOM 672 C CA . SER A 1 95 ? 27.796 11.350 -13.876 1.00 15.69 93 SER A CA 1
ATOM 673 C C . SER A 1 95 ? 27.929 11.281 -12.331 1.00 16.72 93 SER A C 1
ATOM 674 O O . SER A 1 95 ? 28.184 10.196 -11.780 1.00 17.54 93 SER A O 1
ATOM 677 N N . TYR A 1 96 ? 27.692 12.403 -11.645 1.00 15.11 94 TYR A N 1
ATOM 678 C CA . TYR A 1 96 ? 27.994 12.463 -10.192 1.00 15.88 94 TYR A CA 1
ATOM 679 C C . TYR A 1 96 ? 27.383 13.703 -9.523 1.00 16.40 94 TYR A C 1
ATOM 680 O O . TYR A 1 96 ? 26.959 14.626 -10.199 1.00 16.08 94 TYR A O 1
ATOM 689 N N . VAL A 1 97 ? 27.312 13.679 -8.181 1.00 16.33 95 VAL A N 1
ATOM 690 C CA . VAL A 1 97 ? 26.955 14.863 -7.403 1.00 17.51 95 VAL A CA 1
ATOM 691 C C . VAL A 1 97 ? 28.216 15.538 -6.810 1.00 17.56 95 VAL A C 1
ATOM 692 O O . VAL A 1 97 ? 29.164 14.863 -6.401 1.00 18.87 95 VAL A O 1
ATOM 696 N N . SER A 1 98 ? 28.214 16.867 -6.761 1.00 18.19 96 SER A N 1
ATOM 697 C CA . SER A 1 98 ? 29.380 17.652 -6.350 1.00 18.10 96 SER A CA 1
ATOM 698 C C . SER A 1 98 ? 28.923 18.902 -5.572 1.00 17.76 96 SER A C 1
ATOM 699 O O . SER A 1 98 ? 27.786 19.339 -5.704 1.00 17.69 96 SER A O 1
ATOM 702 N N . VAL A 1 99 ? 29.804 19.436 -4.723 1.00 18.61 97 VAL A N 1
ATOM 703 C CA . VAL A 1 99 ? 29.531 20.714 -4.033 1.00 18.41 97 VAL A CA 1
ATOM 704 C C . VAL A 1 99 ? 30.698 21.708 -4.238 1.00 18.44 97 VAL A C 1
ATOM 705 O O . VAL A 1 99 ? 31.857 21.373 -3.931 1.00 18.34 97 VAL A O 1
ATOM 709 N N . ARG A 1 100 ? 30.387 22.900 -4.763 1.00 18.71 98 ARG A N 1
ATOM 710 C CA . ARG A 1 100 ? 31.385 23.955 -5.081 1.00 18.11 98 ARG A CA 1
ATOM 711 C C . ARG A 1 100 ? 30.701 25.317 -5.115 1.00 18.69 98 ARG A C 1
ATOM 712 O O . ARG A 1 100 ? 29.468 25.402 -5.175 1.00 18.00 98 ARG A O 1
ATOM 720 N N . LYS A 1 101 ? 31.519 26.367 -5.089 1.00 19.54 99 LYS A N 1
ATOM 721 C CA . LYS A 1 101 ? 31.038 27.745 -5.241 1.00 20.80 99 LYS A CA 1
ATOM 722 C C . LYS A 1 101 ? 31.088 28.121 -6.738 1.00 20.80 99 LYS A C 1
ATOM 723 O O . LYS A 1 101 ? 32.172 28.181 -7.332 1.00 22.56 99 LYS A O 1
ATOM 726 N N . GLY A 1 102 ? 29.921 28.303 -7.351 1.00 20.84 100 GLY A N 1
ATOM 727 C CA . GLY A 1 102 ? 29.814 28.802 -8.753 1.00 20.84 100 GLY A CA 1
ATOM 728 C C . GLY A 1 102 ? 29.555 30.314 -8.772 1.00 20.93 100 GLY A C 1
ATOM 729 O O . GLY A 1 102 ? 29.716 30.976 -7.747 1.00 21.38 100 GLY A O 1
ATOM 730 N N . SER A 1 103 ? 29.145 30.873 -9.916 1.00 20.19 101 SER A N 1
ATOM 731 C CA . SER A 1 103 ? 28.902 32.330 -9.982 1.00 20.62 101 SER A CA 1
ATOM 732 C C . SER A 1 103 ? 27.734 32.786 -9.072 1.00 20.03 101 SER A C 1
ATOM 733 O O . SER A 1 103 ? 27.649 33.966 -8.711 1.00 21.93 101 SER A O 1
ATOM 736 N N . LEU A 1 104 ? 26.812 31.863 -8.792 1.00 19.29 102 LEU A N 1
ATOM 737 C CA . LEU A 1 104 ? 25.608 32.083 -7.973 1.00 19.35 102 LEU A CA 1
ATOM 738 C C . LEU A 1 104 ? 25.797 31.838 -6.467 1.00 19.50 102 LEU A C 1
ATOM 739 O O . LEU A 1 104 ? 24.853 31.996 -5.682 1.00 20.35 102 LEU A O 1
ATOM 744 N N . GLY A 1 105 ? 27.012 31.477 -6.071 1.00 19.44 103 GLY A N 1
ATOM 745 C CA . GLY A 1 105 ? 27.289 31.141 -4.664 1.00 19.33 103 GLY A CA 1
ATOM 746 C C . GLY A 1 105 ? 27.441 29.630 -4.479 1.00 18.56 103 GLY A C 1
ATOM 747 O O . GLY A 1 105 ? 27.394 28.874 -5.439 1.00 20.01 103 GLY A O 1
ATOM 748 N N . SER A 1 106 ? 27.662 29.193 -3.248 1.00 17.59 104 SER A N 1
ATOM 749 C CA . SER A 1 106 ? 27.827 27.756 -2.980 1.00 16.76 104 SER A CA 1
ATOM 750 C C . SER A 1 106 ? 26.574 26.969 -3.379 1.00 16.93 104 SER A C 1
ATOM 751 O O . SER A 1 106 ? 25.440 27.383 -3.068 1.00 16.42 104 SER A O 1
ATOM 754 N N . SER A 1 107 ? 26.792 25.814 -4.020 1.00 15.79 105 SER A N 1
ATOM 755 C CA . SER A 1 107 ? 25.674 24.930 -4.421 1.00 15.34 105 SER A CA 1
ATOM 756 C C . SER A 1 107 ? 26.029 23.456 -4.478 1.00 15.53 105 SER A C 1
ATOM 757 O O . SER A 1 107 ? 27.223 23.097 -4.616 1.00 16.64 105 SER A O 1
ATOM 760 N N . LEU A 1 108 ? 24.977 22.630 -4.368 1.00 14.73 106 LEU A N 1
ATOM 761 C CA . LEU A 1 108 ? 25.003 21.160 -4.518 1.00 15.25 106 LEU A CA 1
ATOM 762 C C . LEU A 1 108 ? 24.497 20.919 -5.944 1.00 16.15 106 LEU A C 1
ATOM 763 O O . LEU A 1 108 ? 23.378 21.379 -6.287 1.00 16.25 106 LEU A O 1
ATOM 768 N N . ARG A 1 109 ? 25.305 20.267 -6.786 1.00 15.83 107 ARG A N 1
ATOM 769 C CA . ARG A 1 109 ? 24.886 20.054 -8.181 1.00 15.92 107 ARG A CA 1
ATOM 770 C C . ARG A 1 109 ? 25.098 18.637 -8.735 1.00 15.76 107 ARG A C 1
ATOM 771 O O . ARG A 1 109 ? 26.034 17.966 -8.328 1.00 15.03 107 ARG A O 1
ATOM 779 N N . GLY A 1 110 ? 24.170 18.165 -9.583 1.00 14.03 108 GLY A N 1
ATOM 780 C CA . GLY A 1 110 ? 24.336 16.878 -10.259 1.00 14.34 108 GLY A CA 1
ATOM 781 C C . GLY A 1 110 ? 24.802 17.218 -11.680 1.00 15.11 108 GLY A C 1
ATOM 782 O O . GLY A 1 110 ? 24.326 18.183 -12.298 1.00 13.92 108 GLY A O 1
ATOM 783 N N . LYS A 1 111 ? 25.789 16.483 -12.170 1.00 14.67 109 LYS A N 1
ATOM 784 C CA . LYS A 1 111 ? 26.324 16.695 -13.530 1.00 14.35 109 LYS A CA 1
ATOM 785 C C . LYS A 1 111 ? 26.352 15.410 -14.361 1.00 13.60 109 LYS A C 1
ATOM 786 O O . LYS A 1 111 ? 26.579 14.292 -13.816 1.00 12.66 109 LYS A O 1
ATOM 792 N N . SER A 1 112 ? 26.190 15.569 -15.681 1.00 13.84 110 SER A N 1
ATOM 793 C CA . SER A 1 112 ? 26.227 14.412 -16.605 1.00 14.46 110 SER A CA 1
ATOM 794 C C . SER A 1 112 ? 26.665 14.921 -17.980 1.00 14.70 110 SER A C 1
ATOM 795 O O . SER A 1 112 ? 26.275 16.040 -18.378 1.00 14.83 110 SER A O 1
ATOM 798 N N . PRO A 1 113 ? 27.479 14.117 -18.699 1.00 15.25 111 PRO A N 1
ATOM 799 C CA . PRO A 1 113 ? 27.882 14.564 -20.055 1.00 14.59 111 PRO A CA 1
ATOM 800 C C . PRO A 1 113 ? 26.729 14.471 -21.054 1.00 15.04 111 PRO A C 1
ATOM 801 O O . PRO A 1 113 ? 25.797 13.677 -20.863 1.00 14.38 111 PRO A O 1
ATOM 805 N N . ILE A 1 114 ? 26.822 15.279 -22.113 1.00 14.41 112 ILE A N 1
ATOM 806 C CA . ILE A 1 114 ? 26.009 15.162 -23.321 1.00 13.91 112 ILE A CA 1
ATOM 807 C C . ILE A 1 114 ? 26.919 14.471 -24.369 1.00 15.01 112 ILE A C 1
ATOM 808 O O . ILE A 1 114 ? 28.087 14.859 -24.520 1.00 15.07 112 ILE A O 1
ATOM 813 N N . GLN A 1 115 ? 26.414 13.414 -25.017 1.00 14.74 113 GLN A N 1
ATOM 814 C CA . GLN A 1 115 ? 27.236 12.649 -25.966 1.00 14.72 113 GLN A CA 1
ATOM 815 C C . GLN A 1 115 ? 26.550 12.463 -27.297 1.00 16.25 113 GLN A C 1
ATOM 816 O O . GLN A 1 115 ? 25.318 12.302 -27.353 1.00 16.30 113 GLN A O 1
ATOM 822 N N . ASP A 1 116 ? 27.353 12.406 -28.357 1.00 16.10 114 ASP A N 1
ATOM 823 C CA . ASP A 1 116 ? 26.762 12.098 -29.676 1.00 17.35 114 ASP A CA 1
ATOM 824 C C . ASP A 1 116 ? 26.590 10.559 -29.860 1.00 17.82 114 ASP A C 1
ATOM 825 O O . ASP A 1 116 ? 26.888 9.779 -28.952 1.00 18.17 114 ASP A O 1
ATOM 830 N N . ALA A 1 117 ? 26.117 10.126 -31.040 1.00 18.89 115 ALA A N 1
ATOM 831 C CA . ALA A 1 117 ? 25.802 8.700 -31.214 1.00 19.44 115 ALA A CA 1
ATOM 832 C C . ALA A 1 117 ? 27.035 7.764 -31.153 1.00 19.84 115 ALA A C 1
ATOM 833 O O . ALA A 1 117 ? 26.883 6.541 -30.958 1.00 21.38 115 ALA A O 1
ATOM 835 N N . THR A 1 118 ? 28.240 8.310 -31.326 1.00 19.34 116 THR A N 1
ATOM 836 C CA . THR A 1 118 ? 29.471 7.508 -31.193 1.00 20.28 116 THR A CA 1
ATOM 837 C C . THR A 1 118 ? 29.950 7.344 -29.732 1.00 20.16 116 THR A C 1
ATOM 838 O O . THR A 1 118 ? 30.879 6.548 -29.473 1.00 20.86 116 THR A O 1
ATOM 842 N N . GLY A 1 119 ? 29.319 8.071 -28.803 1.00 18.74 117 GLY A N 1
ATOM 843 C CA . GLY A 1 119 ? 29.785 8.103 -27.403 1.00 18.08 117 GLY A CA 1
ATOM 844 C C . GLY A 1 119 ? 30.686 9.306 -27.104 1.00 18.88 117 GLY A C 1
ATOM 845 O O . GLY A 1 119 ? 30.987 9.562 -25.927 1.00 18.05 117 GLY A O 1
ATOM 846 N N . LYS A 1 120 ? 31.114 10.049 -28.144 1.00 18.94 118 LYS A N 1
ATOM 847 C CA . LYS A 1 120 ? 31.970 11.251 -27.951 1.00 19.39 118 LYS A CA 1
ATOM 848 C C . LYS A 1 120 ? 31.261 12.307 -27.076 1.00 18.87 118 LYS A C 1
ATOM 849 O O . LYS A 1 120 ? 30.097 12.595 -27.294 1.00 18.14 118 LYS A O 1
ATOM 854 N N . VAL A 1 121 ? 31.946 12.849 -26.065 1.00 18.28 119 VAL A N 1
ATOM 855 C CA . VAL A 1 121 ? 31.367 13.943 -25.255 1.00 17.58 119 VAL A CA 1
ATOM 856 C C . VAL A 1 121 ? 31.356 15.251 -26.076 1.00 17.95 119 VAL A C 1
ATOM 857 O O . VAL A 1 121 ? 32.398 15.660 -26.655 1.00 18.59 119 VAL A O 1
ATOM 861 N N . ILE A 1 122 ? 30.175 15.863 -26.178 1.00 16.16 120 ILE A N 1
ATOM 862 C CA . ILE A 1 122 ? 29.994 17.152 -26.864 1.00 17.00 120 ILE A CA 1
ATOM 863 C C . ILE A 1 122 ? 29.511 18.299 -25.924 1.00 16.51 120 ILE A C 1
ATOM 864 O O . ILE A 1 122 ? 29.281 19.467 -26.348 1.00 16.96 120 ILE A O 1
ATOM 869 N N . GLY A 1 123 ? 29.327 17.975 -24.644 1.00 15.83 121 GLY A N 1
ATOM 870 C CA . GLY A 1 123 ? 28.912 19.005 -23.697 1.00 15.72 121 GLY A CA 1
ATOM 871 C C . GLY A 1 123 ? 28.613 18.423 -22.319 1.00 14.56 121 GLY A C 1
ATOM 872 O O . GLY A 1 123 ? 28.954 17.242 -22.016 1.00 14.66 121 GLY A O 1
ATOM 873 N N . ILE A 1 124 ? 27.867 19.208 -21.538 1.00 13.27 122 ILE A N 1
ATOM 874 C CA . ILE A 1 124 ? 27.601 18.889 -20.125 1.00 14.04 122 ILE A CA 1
ATOM 875 C C . ILE A 1 124 ? 26.296 19.535 -19.645 1.00 13.91 122 ILE A C 1
ATOM 876 O O . ILE A 1 124 ? 26.042 20.716 -19.963 1.00 14.75 122 ILE A O 1
ATOM 881 N N . VAL A 1 125 ? 25.514 18.802 -18.826 1.00 13.19 123 VAL A N 1
ATOM 882 C CA . VAL A 1 125 ? 24.406 19.443 -18.095 1.00 12.96 123 VAL A CA 1
ATOM 883 C C . VAL A 1 125 ? 24.725 19.425 -16.581 1.00 13.90 123 VAL A C 1
ATOM 884 O O . VAL A 1 125 ? 25.177 18.374 -16.052 1.00 14.08 123 VAL A O 1
ATOM 888 N N . SER A 1 126 ? 24.477 20.572 -15.930 1.00 12.65 124 SER A N 1
ATOM 889 C CA . SER A 1 126 ? 24.649 20.735 -14.444 1.00 12.88 124 SER A CA 1
ATOM 89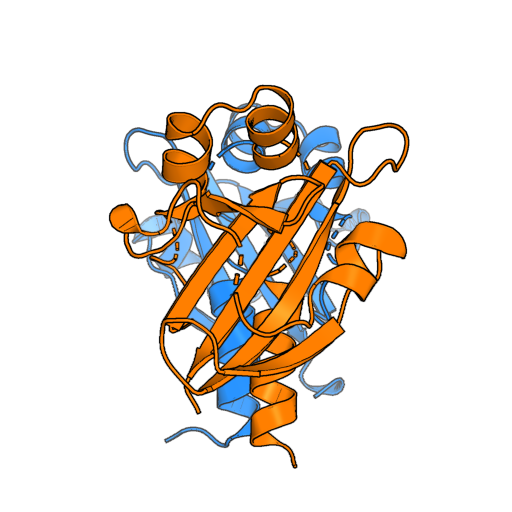0 C C . SER A 1 126 ? 23.339 21.308 -13.878 1.00 13.72 124 SER A C 1
ATOM 891 O O . SER A 1 126 ? 22.862 22.378 -14.325 1.00 12.92 124 SER A O 1
ATOM 894 N N . VAL A 1 127 ? 22.751 20.590 -12.930 1.00 13.03 125 VAL A N 1
ATOM 895 C CA . VAL A 1 127 ? 21.469 20.970 -12.310 1.00 13.28 125 VAL A CA 1
ATOM 896 C C . VAL A 1 127 ? 21.753 21.188 -10.820 1.00 14.16 125 VAL A C 1
ATOM 897 O O . VAL A 1 127 ? 22.236 20.259 -10.139 1.00 14.32 125 VAL A O 1
ATOM 901 N N . GLY A 1 128 ? 21.543 22.427 -10.337 1.00 14.03 126 GLY A N 1
ATOM 902 C CA . GLY A 1 128 ? 21.998 22.729 -8.964 1.00 14.69 126 GLY A CA 1
ATOM 903 C C . GLY A 1 128 ? 21.045 23.484 -8.044 1.00 15.14 126 GLY A C 1
ATOM 904 O O . GLY A 1 128 ? 20.069 24.144 -8.497 1.00 15.96 126 GLY A O 1
ATOM 905 N N . TYR A 1 129 ? 21.383 23.422 -6.746 1.00 15.18 127 TYR A N 1
ATOM 906 C CA . TYR A 1 129 ? 20.552 23.909 -5.634 1.00 16.02 127 TYR A CA 1
ATOM 907 C C . TYR A 1 129 ? 21.464 24.716 -4.726 1.00 16.18 127 TYR A C 1
ATOM 908 O O . TYR A 1 129 ? 22.396 24.158 -4.168 1.00 16.24 127 TYR A O 1
ATOM 917 N N . THR A 1 130 ? 21.283 26.036 -4.628 1.00 15.53 128 THR A N 1
ATOM 918 C CA . THR A 1 130 ? 22.174 26.792 -3.731 1.00 16.29 128 THR A CA 1
ATOM 919 C C . THR A 1 130 ? 21.949 26.362 -2.273 1.00 16.79 128 THR A C 1
ATOM 920 O O . THR A 1 130 ? 20.791 26.082 -1.850 1.00 17.38 128 THR A O 1
ATOM 924 N N . ILE A 1 131 ?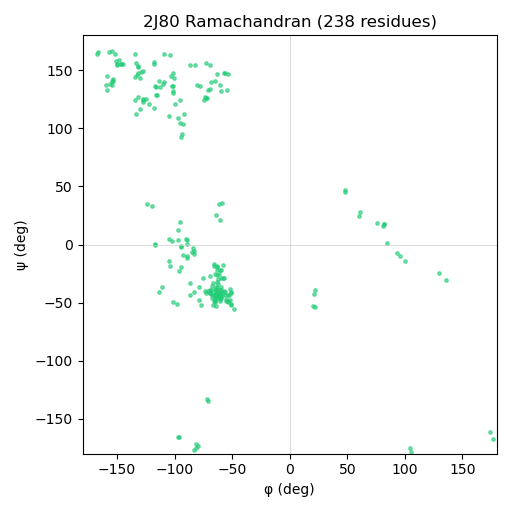 23.057 26.270 -1.524 1.00 16.84 129 ILE A N 1
ATOM 925 C CA . ILE A 1 131 ? 23.030 25.899 -0.099 1.00 18.98 129 ILE A CA 1
ATOM 926 C C . ILE A 1 131 ? 22.155 26.823 0.747 1.00 21.09 129 ILE A C 1
ATOM 927 O O . ILE A 1 131 ? 21.436 26.352 1.627 1.00 21.37 129 ILE A O 1
ATOM 932 N N . GLU A 1 132 ? 22.216 28.130 0.460 1.00 22.53 130 GLU A N 1
ATOM 933 C CA . GLU A 1 132 ? 21.359 29.125 1.145 1.00 25.02 130 GLU A CA 1
ATOM 934 C C . GLU A 1 132 ? 19.876 28.723 1.088 1.00 26.73 130 GLU A C 1
ATOM 935 O O . GLU A 1 132 ? 19.133 28.877 2.062 1.00 27.98 130 GLU A O 1
ATOM 937 N N . GLN A 1 133 ? 19.470 28.161 -0.049 1.00 27.47 131 GLN A N 1
ATOM 938 C CA . GLN A 1 133 ? 18.074 27.829 -0.298 1.00 28.97 131 GLN A CA 1
ATOM 939 C C . GLN A 1 133 ? 17.637 26.465 0.248 1.00 29.31 131 GLN A C 1
ATOM 940 O O . GLN A 1 133 ? 16.441 26.155 0.205 1.00 30.18 131 GLN A O 1
ATOM 943 N N . LEU A 1 134 ? 18.569 25.654 0.766 1.00 29.39 132 LEU A N 1
ATOM 944 C CA . LEU A 1 134 ? 18.205 24.357 1.345 1.00 29.24 132 LEU A CA 1
ATOM 945 C C . LEU A 1 134 ? 17.508 24.536 2.687 1.00 30.57 132 LEU A C 1
ATOM 946 O O . LEU A 1 134 ? 16.553 23.812 2.966 1.00 32.47 132 LEU A O 1
ATOM 951 N N . GLU B 1 8 ? 5.264 13.737 6.210 1.00 38.59 6 GLU B N 1
ATOM 952 C CA . GLU B 1 8 ? 6.663 13.507 6.663 1.00 38.05 6 GLU B CA 1
ATOM 953 C C . GLU B 1 8 ? 7.657 13.746 5.497 1.00 37.87 6 GLU B C 1
ATOM 954 O O . GLU B 1 8 ? 7.283 13.717 4.303 1.00 38.31 6 GLU B O 1
ATOM 956 N N . ARG B 1 9 ? 8.916 13.989 5.854 1.00 36.84 7 ARG B N 1
ATOM 957 C CA . ARG B 1 9 ? 9.945 14.357 4.894 1.00 36.08 7 ARG B CA 1
ATOM 958 C C . ARG B 1 9 ? 10.195 13.315 3.800 1.00 36.01 7 ARG B C 1
ATOM 959 O O . ARG B 1 9 ? 10.422 13.702 2.642 1.00 35.92 7 ARG B O 1
ATOM 961 N N . LEU B 1 10 ? 10.165 12.015 4.141 1.00 35.68 8 LEU B N 1
ATOM 962 C CA . LEU B 1 10 ? 10.575 10.983 3.151 1.00 35.54 8 LEU B CA 1
ATOM 963 C C . LEU B 1 10 ? 9.616 10.891 1.968 1.00 35.16 8 LEU B C 1
ATOM 964 O O . LEU B 1 10 ? 10.061 10.952 0.811 1.00 34.44 8 LEU B O 1
ATOM 969 N N . HIS B 1 11 ? 8.318 10.736 2.250 1.00 34.21 9 HIS B N 1
ATOM 970 C CA . HIS B 1 11 ? 7.342 10.659 1.151 1.00 33.93 9 HIS B CA 1
ATOM 971 C C . HIS B 1 11 ? 7.135 11.986 0.392 1.00 32.44 9 HIS B C 1
ATOM 972 O O . HIS B 1 11 ? 6.846 11.952 -0.812 1.00 32.33 9 HIS B O 1
ATOM 979 N N . TYR B 1 12 ? 7.364 13.130 1.051 1.00 30.46 10 TYR B N 1
ATOM 980 C CA . TYR B 1 12 ? 7.456 14.418 0.336 1.00 29.02 10 TYR B CA 1
ATOM 981 C C . TYR B 1 12 ? 8.657 14.484 -0.632 1.00 27.05 10 TYR B C 1
ATOM 982 O O . TYR B 1 12 ? 8.493 14.833 -1.830 1.00 26.54 10 TYR B O 1
ATOM 991 N N . GLN B 1 13 ? 9.857 14.178 -0.111 1.00 24.25 11 GLN B N 1
ATOM 992 C CA . GLN B 1 13 ? 11.081 14.204 -0.924 1.00 23.14 11 GLN B CA 1
ATOM 993 C C . GLN B 1 13 ? 11.051 13.218 -2.111 1.00 21.57 11 GLN B C 1
ATOM 994 O O . GLN B 1 13 ? 11.473 13.568 -3.234 1.00 21.11 11 GLN B O 1
ATOM 1000 N N . VAL B 1 14 ? 10.585 11.985 -1.875 1.00 20.05 12 VAL B N 1
ATOM 1001 C CA . VAL B 1 14 ? 10.522 11.029 -2.974 1.00 19.39 12 VAL B CA 1
ATOM 1002 C C . VAL B 1 14 ? 9.439 11.455 -3.967 1.00 18.68 12 VAL B C 1
ATOM 1003 O O . VAL B 1 14 ? 9.638 11.408 -5.213 1.00 18.26 12 VAL B O 1
ATOM 1007 N N . GLY B 1 15 ? 8.300 11.899 -3.430 1.00 18.92 13 GLY B N 1
ATOM 1008 C CA . GLY B 1 15 ? 7.225 12.412 -4.309 1.00 18.79 13 GLY B CA 1
ATOM 1009 C C . GLY B 1 15 ? 7.675 13.557 -5.237 1.00 18.70 13 GLY B C 1
ATOM 1010 O O . GLY B 1 15 ? 7.313 13.586 -6.473 1.00 18.81 13 GLY B O 1
ATOM 1011 N N . GLN B 1 16 ? 8.484 14.472 -4.688 1.00 18.90 14 GLN B N 1
ATOM 1012 C CA . GLN B 1 16 ? 9.031 15.593 -5.462 1.00 20.14 14 GLN B CA 1
ATOM 1013 C C . GLN B 1 16 ? 9.904 15.092 -6.638 1.00 19.24 14 GLN B C 1
ATOM 1014 O O . GLN B 1 16 ? 9.775 15.571 -7.775 1.00 19.93 14 GLN B O 1
ATOM 1020 N N . ARG B 1 17 ? 10.737 14.080 -6.377 1.00 17.06 15 ARG B N 1
ATOM 1021 C CA . ARG B 1 17 ? 11.596 13.474 -7.411 1.00 17.36 15 ARG B CA 1
ATOM 1022 C C . ARG B 1 17 ? 10.712 12.794 -8.503 1.00 16.36 15 ARG B C 1
ATOM 1023 O O . ARG B 1 17 ? 10.989 12.898 -9.740 1.00 16.51 15 ARG B O 1
ATOM 1031 N N . ALA B 1 18 ? 9.654 12.107 -8.047 1.00 15.20 16 ALA B N 1
ATOM 1032 C CA . ALA B 1 18 ? 8.737 11.447 -9.019 1.00 15.20 16 ALA B CA 1
ATOM 1033 C C . ALA B 1 18 ? 7.997 12.471 -9.918 1.00 14.71 16 ALA B C 1
ATOM 1034 O O . ALA B 1 18 ? 7.929 12.347 -11.192 1.00 14.63 16 ALA B O 1
ATOM 1036 N N . LEU B 1 19 ? 7.454 13.488 -9.256 1.00 15.66 17 LEU B N 1
ATOM 1037 C CA . LEU B 1 19 ? 6.688 14.571 -9.915 1.00 16.17 17 LEU B CA 1
ATOM 1038 C C . LEU B 1 19 ? 7.533 15.354 -10.953 1.00 14.83 17 LEU B C 1
ATOM 1039 O O . LEU B 1 19 ? 7.132 15.538 -12.112 1.00 14.97 17 LEU B O 1
ATOM 1044 N N . ILE B 1 20 ? 8.725 15.766 -10.551 1.00 14.48 18 ILE B N 1
ATOM 1045 C CA . ILE B 1 20 ? 9.614 16.480 -11.476 1.00 15.07 18 ILE B CA 1
ATOM 1046 C C . ILE B 1 20 ? 9.970 15.607 -12.715 1.00 14.15 18 ILE B C 1
ATOM 1047 O O . ILE B 1 20 ? 9.943 16.119 -13.862 1.00 14.74 18 ILE B O 1
ATOM 1052 N N . GLN B 1 21 ? 10.254 14.289 -12.523 1.00 12.34 19 GLN B N 1
ATOM 1053 C CA . GLN B 1 21 ? 10.466 13.418 -13.695 1.00 12.75 19 GLN B CA 1
ATOM 1054 C C . GLN B 1 21 ? 9.211 13.382 -14.583 1.00 12.77 19 GLN B C 1
ATOM 1055 O O . GLN B 1 21 ? 9.314 13.481 -15.820 1.00 13.88 19 GLN B O 1
ATOM 1061 N N . ALA B 1 22 ? 8.029 13.202 -13.976 1.00 12.01 20 ALA B N 1
ATOM 1062 C CA . ALA B 1 22 ? 6.794 13.138 -14.817 1.00 13.74 20 ALA B CA 1
ATOM 1063 C C . ALA B 1 22 ? 6.602 14.451 -15.614 1.00 12.78 20 ALA B C 1
ATOM 1064 O O . ALA B 1 22 ? 6.208 14.421 -16.816 1.00 13.20 20 ALA B O 1
ATOM 1074 N N . GLN B 1 24 ? 8.878 16.886 -16.461 1.00 13.11 22 GLN B N 1
ATOM 1075 C CA . GLN B 1 24 ? 9.930 17.003 -17.457 1.00 14.27 22 GLN B CA 1
ATOM 1076 C C . GLN B 1 24 ? 9.746 16.046 -18.655 1.00 14.70 22 GLN B C 1
ATOM 1077 O O . GLN B 1 24 ? 9.729 16.490 -19.835 1.00 15.77 22 GLN B O 1
ATOM 1083 N N . ILE B 1 25 ? 9.587 14.744 -18.367 1.00 13.70 23 ILE B N 1
ATOM 1084 C CA . ILE B 1 25 ? 9.447 13.771 -19.449 1.00 14.74 23 ILE B CA 1
ATOM 1085 C C . ILE B 1 25 ? 8.205 14.051 -20.339 1.00 13.71 23 ILE B C 1
ATOM 1086 O O . ILE B 1 25 ? 8.280 13.990 -21.584 1.00 14.67 23 ILE B O 1
ATOM 1091 N N . SER B 1 26 ? 7.070 14.372 -19.712 1.00 13.70 24 SER B N 1
ATOM 1092 C CA . SER B 1 26 ? 5.820 14.577 -20.477 1.00 15.13 24 SER B CA 1
ATOM 1093 C C . SER B 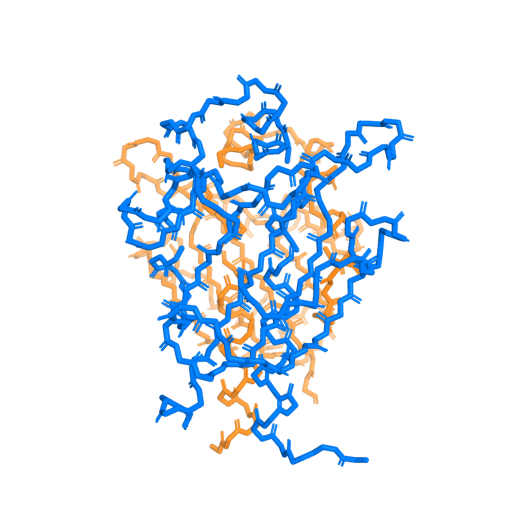1 26 ? 5.888 15.795 -21.402 1.00 15.34 24 SER B C 1
ATOM 1094 O O . SER B 1 26 ? 5.060 15.916 -22.314 1.00 16.47 24 SER B O 1
ATOM 1097 N N . ALA B 1 27 ? 6.867 16.682 -21.168 1.00 16.50 25 ALA B N 1
ATOM 1098 C CA . ALA B 1 27 ? 7.038 17.912 -21.940 1.00 17.18 25 ALA B CA 1
ATOM 1099 C C . ALA B 1 27 ? 8.052 17.753 -23.094 1.00 17.71 25 ALA B C 1
ATOM 1100 O O . ALA B 1 27 ? 8.296 18.708 -23.848 1.00 18.43 25 ALA B O 1
ATOM 1110 N N . PRO B 1 29 ? 9.421 17.351 -26.543 1.00 20.53 27 PRO B N 1
ATOM 1111 C CA . PRO B 1 29 ? 8.831 17.423 -27.910 1.00 20.74 27 PRO B CA 1
ATOM 1112 C C . PRO B 1 29 ? 8.838 16.071 -28.645 1.00 20.63 27 PRO B C 1
ATOM 1113 O O . PRO B 1 29 ? 7.867 15.730 -29.341 1.00 20.77 27 PRO B O 1
ATOM 1117 N N . GLU B 1 30 ? 9.929 15.316 -28.511 1.00 20.26 28 GLU B N 1
ATOM 1118 C CA . GLU B 1 30 ? 10.013 13.964 -29.103 1.00 20.61 28 GLU B CA 1
ATOM 1119 C C . GLU B 1 30 ? 8.884 13.018 -28.652 1.00 20.54 28 GLU B C 1
ATOM 1120 O O . GLU B 1 30 ? 8.337 12.246 -29.467 1.00 21.39 28 GLU B O 1
ATOM 1122 N N . LEU B 1 31 ? 8.575 13.046 -27.350 1.00 18.95 29 LEU B N 1
ATOM 1123 C CA . LEU B 1 31 ? 7.514 12.174 -26.814 1.00 18.62 29 LEU B CA 1
ATOM 1124 C C . LEU B 1 31 ? 6.120 12.645 -27.273 1.00 18.70 29 LEU B C 1
ATOM 1125 O O . LEU B 1 31 ? 5.266 11.823 -27.572 1.00 19.38 29 LEU B O 1
ATOM 1130 N N . VAL B 1 32 ? 5.895 13.964 -27.296 1.00 19.03 30 VAL B N 1
ATOM 1131 C CA . VAL B 1 32 ? 4.615 14.508 -27.773 1.00 19.89 30 VAL B CA 1
ATOM 1132 C C . VAL B 1 32 ? 4.355 13.987 -29.179 1.00 20.43 30 VAL B C 1
ATOM 1133 O O . VAL B 1 32 ? 3.278 13.430 -29.465 1.00 20.50 30 VAL B O 1
ATOM 1137 N N . GLU B 1 33 ? 5.370 14.101 -30.035 1.00 21.46 31 GLU B N 1
ATOM 1138 C CA . GLU B 1 33 ? 5.220 13.659 -31.416 1.00 22.29 31 GLU B CA 1
ATOM 1139 C C . GLU B 1 33 ? 5.005 12.136 -31.511 1.00 21.98 31 GLU B C 1
ATOM 1140 O O . GLU B 1 33 ? 4.126 11.671 -32.271 1.00 22.33 31 GLU B O 1
ATOM 1146 N N . ALA B 1 34 ? 5.778 11.358 -30.745 1.00 20.89 32 ALA B N 1
ATOM 1147 C CA . ALA B 1 34 ? 5.628 9.873 -30.796 1.00 20.59 32 ALA B CA 1
ATOM 1148 C C . ALA B 1 34 ? 4.214 9.440 -30.361 1.00 20.81 32 ALA B C 1
ATOM 1149 O O . ALA B 1 34 ? 3.615 8.494 -30.926 1.00 21.61 32 ALA B O 1
ATOM 1151 N N . VAL B 1 35 ? 3.686 10.115 -29.341 1.00 20.90 33 VAL B N 1
ATOM 1152 C CA . VAL B 1 35 ? 2.302 9.865 -28.873 1.00 21.62 33 VAL B CA 1
ATOM 1153 C C . VAL B 1 35 ? 1.242 10.249 -29.945 1.00 23.56 33 VAL B C 1
ATOM 1154 O O . VAL B 1 35 ? 0.332 9.467 -30.218 1.00 23.57 33 VAL B O 1
ATOM 1158 N N . GLN B 1 36 ? 1.358 11.452 -30.528 1.00 24.47 34 GLN B N 1
ATOM 1159 C CA . GLN B 1 36 ? 0.506 11.857 -31.682 1.00 26.42 34 GLN B CA 1
ATOM 1160 C C . GLN B 1 36 ? 0.500 10.826 -32.822 1.00 26.91 34 GLN B C 1
ATOM 1161 O O . GLN B 1 36 ? -0.550 10.530 -33.413 1.00 27.21 34 GLN B O 1
ATOM 1167 N N . LYS B 1 37 ? 1.666 10.266 -33.119 1.00 26.37 35 LYS B N 1
ATOM 1168 C CA . LYS B 1 37 ? 1.752 9.308 -34.202 1.00 26.81 35 LYS B CA 1
ATOM 1169 C C . LYS B 1 37 ? 1.351 7.895 -33.752 1.00 26.33 35 LYS B C 1
ATOM 1170 O O . LYS B 1 37 ? 1.254 6.993 -34.592 1.00 26.72 35 LYS B O 1
ATOM 1174 N N . ARG B 1 38 ? 1.093 7.694 -32.445 1.00 25.27 36 ARG B N 1
ATOM 1175 C CA . ARG B 1 38 ? 0.948 6.328 -31.875 1.00 24.95 36 ARG B CA 1
ATOM 1176 C C . ARG B 1 38 ? 2.100 5.372 -32.309 1.00 23.40 36 ARG B C 1
ATOM 1177 O O . ARG B 1 38 ? 1.878 4.212 -32.715 1.00 23.64 36 ARG B O 1
ATOM 1185 N N . ASP B 1 39 ? 3.337 5.864 -32.212 1.00 21.99 37 ASP B N 1
ATOM 1186 C CA . ASP B 1 39 ? 4.504 5.074 -32.600 1.00 21.65 37 ASP B CA 1
ATOM 1187 C C . ASP B 1 39 ? 5.073 4.378 -31.356 1.00 20.88 37 ASP B C 1
ATOM 1188 O O . ASP B 1 39 ? 5.936 4.940 -30.670 1.00 20.24 37 ASP B O 1
ATOM 1193 N N . LEU B 1 40 ? 4.637 3.141 -31.101 1.00 20.00 38 LEU B N 1
ATOM 1194 C CA . LEU B 1 40 ? 4.979 2.448 -29.851 1.00 19.86 38 LEU B CA 1
ATOM 1195 C C . LEU B 1 40 ? 6.486 2.172 -29.724 1.00 19.73 38 LEU B C 1
ATOM 1196 O O . LEU B 1 40 ? 7.055 2.294 -28.621 1.00 19.56 38 LEU B O 1
ATOM 1201 N N . ALA B 1 41 ? 7.137 1.817 -30.844 1.00 19.73 39 ALA B N 1
ATOM 1202 C CA . ALA B 1 41 ? 8.593 1.589 -30.852 1.00 20.58 39 ALA B CA 1
ATOM 1203 C C . ALA B 1 41 ? 9.404 2.849 -30.511 1.00 20.13 39 ALA B C 1
ATOM 1204 O O . ALA B 1 41 ? 10.397 2.799 -29.745 1.00 20.73 39 ALA B O 1
ATOM 1206 N N . ARG B 1 42 ? 8.991 3.988 -31.061 1.00 19.43 40 ARG B N 1
ATOM 1207 C CA . ARG B 1 42 ? 9.650 5.266 -30.754 1.00 19.52 40 ARG B CA 1
ATOM 1208 C C . ARG B 1 42 ? 9.444 5.622 -29.262 1.00 17.98 40 ARG B C 1
ATOM 1209 O O . ARG B 1 42 ? 10.404 6.013 -28.593 1.00 18.65 40 ARG B O 1
ATOM 1217 N N . ILE B 1 43 ? 8.216 5.467 -28.746 1.00 17.19 41 ILE B N 1
ATOM 1218 C CA . ILE B 1 43 ? 7.990 5.662 -27.276 1.00 16.35 41 ILE B CA 1
ATOM 1219 C C . ILE B 1 43 ? 8.934 4.802 -26.434 1.00 16.23 41 ILE B C 1
ATOM 1220 O O . ILE B 1 43 ? 9.574 5.313 -25.491 1.00 16.40 41 ILE B O 1
ATOM 1225 N N . LYS B 1 44 ? 9.043 3.506 -26.764 1.00 16.61 42 LYS B N 1
ATOM 1226 C CA . LYS B 1 44 ? 9.980 2.619 -26.054 1.00 17.27 42 LYS B CA 1
ATOM 1227 C C . LYS B 1 44 ? 11.437 3.130 -26.155 1.00 16.52 42 LYS B C 1
ATOM 1228 O O . LYS B 1 44 ? 12.189 3.078 -25.158 1.00 16.91 42 LYS B O 1
ATOM 1234 N N . ALA B 1 45 ? 11.850 3.574 -27.359 1.00 17.44 43 ALA B N 1
ATOM 1235 C CA . ALA B 1 45 ? 13.229 4.065 -27.548 1.00 17.54 43 ALA B CA 1
ATOM 1236 C C . ALA B 1 45 ? 13.537 5.308 -26.683 1.00 18.11 43 ALA B C 1
ATOM 1237 O O . ALA B 1 45 ? 14.684 5.521 -26.272 1.00 17.98 43 ALA B O 1
ATOM 1239 N N . LEU B 1 46 ? 12.505 6.115 -26.401 1.00 18.18 44 LEU B N 1
ATOM 1240 C CA . LEU B 1 46 ? 12.664 7.334 -25.608 1.00 17.93 44 LEU B CA 1
ATOM 1241 C C . LEU B 1 46 ? 12.635 7.029 -24.094 1.00 17.80 44 LEU B C 1
ATOM 1242 O O . LEU B 1 46 ? 13.401 7.638 -23.310 1.00 18.57 44 LEU B O 1
ATOM 1247 N N . ILE B 1 47 ? 11.735 6.134 -23.682 1.00 15.97 45 ILE B N 1
ATOM 1248 C CA . ILE B 1 47 ? 11.498 5.880 -22.242 1.00 16.51 45 ILE B CA 1
ATOM 1249 C C . ILE B 1 47 ? 12.441 4.838 -21.609 1.00 16.62 45 ILE B C 1
ATOM 1250 O O . ILE B 1 47 ? 12.737 4.941 -20.403 1.00 15.96 45 ILE B O 1
ATOM 1255 N N . ASP B 1 48 ? 12.865 3.809 -22.366 1.00 17.48 46 ASP B N 1
ATOM 1256 C CA . ASP B 1 48 ? 13.831 2.807 -21.833 1.00 17.88 46 ASP B CA 1
ATOM 1257 C C . ASP B 1 48 ? 15.080 3.521 -21.202 1.00 18.30 46 ASP B C 1
ATOM 1258 O O . ASP B 1 48 ? 15.424 3.247 -20.017 1.00 18.19 46 ASP B O 1
ATOM 1263 N N . PRO B 1 49 ? 15.734 4.452 -21.953 1.00 19.20 47 PRO B N 1
ATOM 1264 C CA . PRO B 1 49 ? 16.850 5.210 -21.316 1.00 19.04 47 PRO B CA 1
ATOM 1265 C C . PRO B 1 49 ? 16.418 6.066 -20.090 1.00 18.30 47 PRO B C 1
ATOM 1266 O O . PRO B 1 49 ? 17.150 6.101 -19.079 1.00 18.74 47 PRO B O 1
ATOM 1278 N N . ARG B 1 51 ? 14.121 5.352 -17.830 1.00 16.71 49 ARG B N 1
ATOM 1279 C CA . ARG B 1 51 ? 14.098 4.383 -16.709 1.00 18.43 49 ARG B CA 1
ATOM 1280 C C . ARG B 1 51 ? 15.503 3.955 -16.257 1.00 18.86 49 ARG B C 1
ATOM 1281 O O . ARG B 1 51 ? 15.780 3.851 -15.043 1.00 20.09 49 ARG B O 1
ATOM 1289 N N . SER B 1 52 ? 16.394 3.706 -17.228 1.00 18.42 50 SER B N 1
ATOM 1290 C CA . SER B 1 52 ? 17.812 3.384 -16.924 1.00 20.15 50 SER B CA 1
ATOM 1291 C C . SER B 1 52 ? 18.485 4.379 -15.974 1.00 19.67 50 SER B C 1
ATOM 1292 O O . SER B 1 52 ? 19.278 3.978 -15.086 1.00 20.97 50 SER B O 1
ATOM 1295 N N . PHE B 1 53 ? 18.201 5.669 -16.197 1.00 19.05 51 PHE B N 1
ATOM 1296 C CA . PHE B 1 53 ? 18.851 6.766 -15.447 1.00 19.73 51 PHE B CA 1
ATOM 1297 C C . PHE B 1 53 ? 18.008 7.243 -14.235 1.00 19.95 51 PHE B C 1
ATOM 1298 O O . PHE B 1 53 ? 18.136 8.407 -13.779 1.00 22.02 51 PHE B O 1
ATOM 1306 N N . SER B 1 54 ? 17.084 6.406 -13.785 1.00 18.45 52 SER B N 1
ATOM 1307 C CA . SER B 1 54 ? 16.254 6.718 -12.611 1.00 18.02 52 SER B CA 1
ATOM 1308 C C . SER B 1 54 ? 16.198 5.569 -11.609 1.00 18.37 52 SER B C 1
ATOM 1309 O O . SER B 1 54 ? 16.319 4.380 -11.992 1.00 19.45 52 SER B O 1
ATOM 1312 N N . ASP B 1 55 ? 15.986 5.908 -10.336 1.00 17.31 53 ASP B N 1
ATOM 1313 C CA . ASP B 1 55 ? 15.727 4.874 -9.333 1.00 17.39 53 ASP B CA 1
ATOM 1314 C C . ASP B 1 55 ? 14.228 4.536 -9.149 1.00 17.09 53 ASP B C 1
ATOM 1315 O O . ASP B 1 55 ? 13.880 3.728 -8.256 1.00 17.30 53 ASP B O 1
ATOM 1320 N N . ALA B 1 56 ? 13.357 5.140 -9.983 1.00 17.04 54 ALA B N 1
ATOM 1321 C CA . ALA B 1 56 ? 11.925 4.805 -9.992 1.00 16.36 54 ALA B CA 1
ATOM 1322 C C . ALA B 1 56 ? 11.742 3.286 -10.181 1.00 15.56 54 ALA B C 1
ATOM 1323 O O . ALA B 1 56 ? 12.541 2.612 -10.908 1.00 15.81 54 ALA B O 1
ATOM 1325 N N . THR B 1 57 ? 10.700 2.728 -9.570 1.00 15.20 55 THR B N 1
ATOM 1326 C CA . THR B 1 57 ? 10.346 1.314 -9.839 1.00 15.82 55 THR B CA 1
ATOM 1327 C C . THR B 1 57 ? 9.806 1.157 -11.301 1.00 16.29 55 THR B C 1
ATOM 1328 O O . THR B 1 57 ? 10.095 0.157 -12.004 1.00 17.92 55 THR B O 1
ATOM 1332 N N . TYR B 1 58 ? 9.015 2.148 -11.746 1.00 15.39 56 TYR B N 1
ATOM 1333 C CA . TYR B 1 58 ? 8.455 2.109 -13.107 1.00 15.56 56 TYR B CA 1
ATOM 1334 C C . TYR B 1 58 ? 8.171 3.498 -13.716 1.00 14.70 56 TYR B C 1
ATOM 1335 O O . TYR B 1 58 ? 8.094 4.530 -13.002 1.00 14.87 56 TYR B O 1
ATOM 1344 N N . ILE B 1 59 ? 7.995 3.491 -15.047 1.00 14.88 57 ILE B N 1
ATOM 1345 C CA . ILE B 1 59 ? 7.446 4.641 -15.773 1.00 15.34 57 ILE B CA 1
ATOM 1346 C C . ILE B 1 59 ? 6.405 4.061 -16.724 1.00 15.68 57 ILE B C 1
ATOM 1347 O O . ILE B 1 59 ? 6.727 3.121 -17.490 1.00 15.93 57 ILE B O 1
ATOM 1352 N N . THR B 1 60 ? 5.169 4.568 -16.618 1.00 14.20 58 THR B N 1
ATOM 1353 C CA . THR B 1 60 ? 4.069 4.232 -17.561 1.00 15.34 58 THR B CA 1
ATOM 1354 C C . THR B 1 60 ? 3.744 5.447 -18.462 1.00 14.97 58 THR B C 1
ATOM 1355 O O . THR B 1 60 ? 3.753 6.601 -17.992 1.00 13.96 58 THR B O 1
ATOM 1359 N N . VAL B 1 61 ? 3.488 5.196 -19.759 1.00 14.66 59 VAL B N 1
ATOM 1360 C CA . VAL B 1 61 ? 2.893 6.211 -20.678 1.00 15.26 59 VAL B CA 1
ATOM 1361 C C . VAL B 1 61 ? 1.508 5.715 -21.119 1.00 15.23 59 VAL B C 1
ATOM 1362 O O . VAL B 1 61 ? 1.372 4.544 -21.536 1.00 16.16 59 VAL B O 1
ATOM 1366 N N . GLY B 1 62 ? 0.508 6.567 -20.978 1.00 14.28 60 GLY B N 1
ATOM 1367 C CA . GLY B 1 62 ? -0.874 6.244 -21.441 1.00 15.73 60 GLY B CA 1
ATOM 1368 C C . GLY B 1 62 ? -1.333 7.210 -22.532 1.00 16.15 60 GLY B C 1
ATOM 1369 O O . GLY B 1 62 ? -0.820 8.360 -22.629 1.00 16.07 60 GLY B O 1
ATOM 1370 N N . ASP B 1 63 ? -2.306 6.778 -23.358 1.00 16.79 61 ASP B N 1
ATOM 1371 C CA . ASP B 1 63 ? -2.965 7.723 -24.260 1.00 17.99 61 ASP B CA 1
ATOM 1372 C C . ASP B 1 63 ? -4.081 8.546 -23.572 1.00 17.90 61 ASP B C 1
ATOM 1373 O O . ASP B 1 63 ? -4.242 8.489 -22.331 1.00 17.44 61 ASP B O 1
ATOM 1378 N N . ALA B 1 64 ? -4.843 9.304 -24.384 1.00 18.24 62 ALA B N 1
ATOM 1379 C CA . ALA B 1 64 ? -5.812 10.262 -23.846 1.00 19.45 62 ALA B CA 1
ATOM 1380 C C . ALA B 1 64 ? -6.927 9.594 -23.031 1.00 19.65 62 ALA B C 1
ATOM 1381 O O . ALA B 1 64 ? -7.587 10.273 -22.236 1.00 20.32 62 ALA B O 1
ATOM 1383 N N . SER B 1 65 ? -7.126 8.281 -23.229 1.00 20.06 63 SER B N 1
ATOM 1384 C CA . SER B 1 65 ? -8.176 7.535 -22.512 1.00 21.91 63 SER B CA 1
ATOM 1385 C C . SER B 1 65 ? -7.578 6.640 -21.400 1.00 21.60 63 SER B C 1
ATOM 1386 O O . SER B 1 65 ? -8.292 5.893 -20.742 1.00 22.45 63 SER B O 1
ATOM 1389 N N . GLY B 1 66 ? -6.268 6.731 -21.189 1.00 20.76 64 GLY B N 1
ATOM 1390 C CA . GLY B 1 66 ? -5.626 5.994 -20.115 1.00 20.40 64 GLY B CA 1
ATOM 1391 C C . GLY B 1 66 ? -5.326 4.540 -20.477 1.00 20.01 64 GLY B C 1
ATOM 1392 O O . GLY B 1 66 ? -5.093 3.691 -19.594 1.00 20.52 64 GLY B O 1
ATOM 1393 N N . GLN B 1 67 ? -5.329 4.246 -21.779 1.00 18.98 65 GLN B N 1
ATOM 1394 C CA . GLN B 1 67 ? -4.845 2.946 -22.261 1.00 19.74 65 GLN B CA 1
ATOM 1395 C C . GLN B 1 67 ? -3.308 2.971 -22.334 1.00 18.79 65 GLN B C 1
ATOM 1396 O O . GLN B 1 67 ? -2.726 3.994 -22.760 1.00 18.27 65 GLN B O 1
ATOM 1402 N N . ARG B 1 68 ? -2.640 1.895 -21.890 1.00 17.57 66 ARG B N 1
ATOM 1403 C CA . ARG B 1 68 ? -1.157 1.933 -21.851 1.00 16.31 66 ARG B CA 1
ATOM 1404 C C . ARG B 1 68 ? -0.512 1.866 -23.239 1.00 16.77 66 ARG B C 1
ATOM 1405 O O . ARG B 1 68 ? -0.804 0.958 -24.021 1.00 17.07 66 ARG B O 1
ATOM 1413 N N . LEU B 1 69 ? 0.347 2.853 -23.509 1.00 16.03 67 LEU B N 1
ATOM 1414 C CA . LEU B 1 69 ? 1.213 2.858 -24.701 1.00 16.63 67 LEU B CA 1
ATOM 1415 C C . LEU B 1 69 ? 2.614 2.261 -24.389 1.00 16.60 67 LEU B C 1
ATOM 1416 O O . LEU B 1 69 ? 3.354 1.904 -25.311 1.00 17.02 67 LEU B O 1
ATOM 1421 N N . TYR B 1 70 ? 2.983 2.221 -23.099 1.00 16.02 68 TYR B N 1
ATOM 1422 C CA . TYR B 1 70 ? 4.299 1.745 -22.637 1.00 15.93 68 TYR B CA 1
ATOM 1423 C C . TYR B 1 70 ? 4.146 1.349 -21.158 1.00 16.20 68 TYR B C 1
ATOM 1424 O O . TYR B 1 70 ? 3.547 2.082 -20.379 1.00 16.77 68 TYR B O 1
ATOM 1433 N N . HIS B 1 71 ? 4.669 0.171 -20.824 1.00 16.37 69 HIS B N 1
ATOM 1434 C CA . HIS B 1 71 ? 4.708 -0.347 -19.427 1.00 15.97 69 HIS B CA 1
ATOM 1435 C C . HIS B 1 71 ? 6.005 -1.174 -19.272 1.00 17.61 69 HIS B C 1
ATOM 1436 O O . HIS B 1 71 ? 6.576 -1.661 -20.268 1.00 17.95 69 HIS B O 1
ATOM 1443 N N . VAL B 1 72 ? 6.495 -1.301 -18.043 1.00 17.19 70 VAL B N 1
ATOM 1444 C CA . VAL B 1 72 ? 7.707 -2.120 -17.832 1.00 18.96 70 VAL B CA 1
ATOM 1445 C C . VAL B 1 72 ? 7.503 -3.566 -18.333 1.00 20.02 70 VAL B C 1
ATOM 1446 O O . VAL B 1 72 ? 8.456 -4.200 -18.822 1.00 21.03 70 VAL B O 1
ATOM 1450 N N A ASN B 1 73 ? 6.266 -4.049 -18.212 0.50 19.94 71 ASN B N 1
ATOM 1451 N N B ASN B 1 73 ? 6.278 -4.077 -18.186 0.50 20.30 71 ASN B N 1
ATOM 1452 C CA A ASN B 1 73 ? 5.872 -5.398 -18.651 0.50 20.40 71 ASN B CA 1
ATOM 1453 C CA B ASN B 1 73 ? 5.905 -5.416 -18.690 0.50 20.94 71 ASN B CA 1
ATOM 1454 C C A ASN B 1 73 ? 5.092 -5.297 -19.974 0.50 20.94 71 ASN B C 1
ATOM 1455 C C B ASN B 1 73 ? 5.120 -5.266 -19.988 0.50 21.25 71 ASN B C 1
ATOM 1456 O O A ASN B 1 73 ? 3.965 -4.792 -19.973 0.50 20.34 71 ASN B O 1
ATOM 1457 O O B ASN B 1 73 ? 4.020 -4.702 -19.981 0.50 20.65 71 ASN B O 1
ATOM 1466 N N . PRO B 1 74 ? 5.685 -5.754 -21.109 1.00 21.89 72 PRO B N 1
ATOM 1467 C CA . PRO B 1 74 ? 5.013 -5.588 -22.432 1.00 22.42 72 PRO B CA 1
ATOM 1468 C C . PRO B 1 74 ? 3.593 -6.152 -22.507 1.00 22.70 72 PRO B C 1
ATOM 1469 O O . PRO B 1 74 ? 2.767 -5.630 -23.274 1.00 23.27 72 PRO B O 1
ATOM 1473 N N . ASP B 1 75 ? 3.314 -7.197 -21.721 1.00 22.97 73 ASP B N 1
ATOM 1474 C CA . ASP B 1 75 ? 1.968 -7.825 -21.679 1.00 24.34 73 ASP B CA 1
ATOM 1475 C C . ASP B 1 75 ? 0.882 -6.872 -21.175 1.00 23.36 73 ASP B C 1
ATOM 1476 O O . ASP B 1 75 ? -0.327 -7.126 -21.377 1.00 22.93 73 ASP B O 1
ATOM 1481 N N . GLU B 1 76 ? 1.316 -5.794 -20.506 1.00 22.65 74 GLU B N 1
ATOM 1482 C CA . GLU B 1 76 ? 0.398 -4.773 -19.957 1.00 22.63 74 GLU B CA 1
ATOM 1483 C C . GLU B 1 76 ? 0.084 -3.638 -20.948 1.00 21.13 74 GLU B C 1
ATOM 1484 O O . GLU B 1 76 ? -0.794 -2.816 -20.689 1.00 20.87 74 GLU B O 1
ATOM 1490 N N . ILE B 1 77 ? 0.833 -3.570 -22.056 1.00 19.84 75 ILE B N 1
ATOM 1491 C CA . ILE B 1 77 ? 0.546 -2.581 -23.121 1.00 20.04 75 ILE B CA 1
ATOM 1492 C C . ILE B 1 77 ? -0.793 -2.928 -23.823 1.00 19.80 75 ILE B C 1
ATOM 1493 O O . ILE B 1 77 ? -1.104 -4.096 -24.015 1.00 19.70 75 ILE B O 1
ATOM 1498 N N . GLY B 1 78 ? -1.596 -1.917 -24.134 1.00 20.86 76 GLY B N 1
ATOM 1499 C CA . GLY B 1 78 ? -2.914 -2.139 -24.746 1.00 20.55 76 GLY B CA 1
ATOM 1500 C C . GLY B 1 78 ? -4.023 -2.426 -23.747 1.00 21.36 76 GLY B C 1
ATOM 1501 O O . GLY B 1 78 ? -5.176 -2.632 -24.151 1.00 22.56 76 GLY B O 1
ATOM 1502 N N . LYS B 1 79 ? -3.689 -2.422 -22.451 1.00 19.99 77 LYS B N 1
ATOM 1503 C CA . LYS B 1 79 ? -4.665 -2.523 -21.360 1.00 20.76 77 LYS B CA 1
ATOM 1504 C C . LYS B 1 79 ? -4.812 -1.180 -20.579 1.00 19.79 77 LYS B C 1
ATOM 1505 O O . LYS B 1 79 ? -3.945 -0.286 -20.646 1.00 19.99 77 LYS B O 1
ATOM 1511 N N . SER B 1 80 ? -5.890 -1.051 -19.794 1.00 19.62 78 SER B N 1
ATOM 1512 C CA . SER B 1 80 ? -6.134 0.178 -19.037 1.00 19.07 78 SER B CA 1
ATOM 1513 C C . SER B 1 80 ? -5.170 0.360 -17.839 1.00 17.77 78 SER B C 1
ATOM 1514 O O . SER B 1 80 ? -4.819 -0.612 -17.140 1.00 16.71 78 SER B O 1
ATOM 1525 N N . GLU B 1 82 ? -4.061 1.149 -14.094 1.00 16.80 80 GLU B N 1
ATOM 1526 C CA . GLU B 1 82 ? -4.683 0.664 -12.838 1.00 17.87 80 GLU B CA 1
ATOM 1527 C C . GLU B 1 82 ? -4.415 1.578 -11.626 1.00 19.29 80 GLU B C 1
ATOM 1528 O O . GLU B 1 82 ? -3.279 2.068 -11.447 1.00 17.78 80 GLU B O 1
ATOM 1534 N N . GLY B 1 83 ? -5.460 1.782 -10.814 1.00 19.56 81 GLY B N 1
ATOM 1535 C CA . GLY B 1 83 ? -5.374 2.578 -9.573 1.00 21.00 81 GLY B CA 1
ATOM 1536 C C . GLY B 1 83 ? -6.443 3.665 -9.394 1.00 21.54 81 GLY B C 1
ATOM 1537 O O . GLY B 1 83 ? -6.724 4.053 -8.262 1.00 21.66 81 GLY B O 1
ATOM 1538 N N . GLY B 1 84 ? -7.023 4.153 -10.498 1.00 21.13 82 GLY B N 1
ATOM 1539 C CA . GLY B 1 84 ? -8.154 5.079 -10.474 1.00 20.73 82 GLY B CA 1
ATOM 1540 C C . GLY B 1 84 ? -7.805 6.553 -10.256 1.00 20.40 82 GLY B C 1
ATOM 1541 O O . GLY B 1 84 ? -8.691 7.357 -9.926 1.00 20.84 82 GLY B O 1
ATOM 1542 N N . ASP B 1 85 ? -6.533 6.910 -10.465 1.00 18.64 83 ASP B N 1
ATOM 1543 C CA . ASP B 1 85 ? -6.051 8.248 -10.149 1.00 18.64 83 ASP B CA 1
ATOM 1544 C C . ASP B 1 85 ? -5.407 8.985 -11.345 1.00 18.71 83 ASP B C 1
ATOM 1545 O O . ASP B 1 85 ? -4.425 9.736 -11.150 1.00 19.07 83 ASP B O 1
ATOM 1550 N N . SER B 1 86 ? -5.934 8.752 -12.564 1.00 18.87 84 SER B N 1
ATOM 1551 C CA . SER B 1 86 ? -5.416 9.419 -13.782 1.00 19.28 84 SER B CA 1
ATOM 1552 C C . SER B 1 86 ? -6.288 10.569 -14.313 1.00 19.57 84 SER B C 1
ATOM 1553 O O . SER B 1 86 ? -5.806 11.414 -15.088 1.00 19.36 84 SER B O 1
ATOM 1556 N N . ASP B 1 87 ? -7.561 10.628 -13.897 1.00 19.96 85 ASP B N 1
ATOM 1557 C CA . ASP B 1 87 ? -8.462 11.638 -14.462 1.00 20.90 85 ASP B CA 1
ATOM 1558 C C . ASP B 1 87 ? -8.076 13.098 -14.186 1.00 20.99 85 ASP B C 1
ATOM 1559 O O . ASP B 1 87 ? -8.353 13.982 -15.015 1.00 20.67 85 ASP B O 1
ATOM 1564 N N . GLU B 1 88 ? -7.450 13.386 -13.032 1.00 20.22 86 GLU B N 1
ATOM 1565 C CA . GLU B 1 88 ? -7.073 14.780 -12.784 1.00 21.15 86 GLU B CA 1
ATOM 1566 C C . GLU B 1 88 ? -6.064 15.320 -13.816 1.00 20.63 86 GLU B C 1
ATOM 1567 O O . GLU B 1 88 ? -6.082 16.514 -14.152 1.00 20.87 86 GLU B O 1
ATOM 1573 N N . ALA B 1 89 ? -5.175 14.441 -14.289 1.00 18.86 87 ALA B N 1
ATOM 1574 C CA . ALA B 1 89 ? -4.268 14.774 -15.375 1.00 18.07 87 ALA B CA 1
ATOM 1575 C C . ALA B 1 89 ? -4.976 14.700 -16.749 1.00 18.28 87 ALA B C 1
ATOM 1576 O O . ALA B 1 89 ? -4.852 15.632 -17.572 1.00 18.48 87 ALA B O 1
ATOM 1578 N N . LEU B 1 90 ? -5.702 13.608 -16.997 1.00 17.22 88 LEU B N 1
ATOM 1579 C CA . LEU B 1 90 ? -6.328 13.388 -18.340 1.00 17.72 88 LEU B CA 1
ATOM 1580 C C . LEU B 1 90 ? -7.447 14.377 -18.690 1.00 18.28 88 LEU B C 1
ATOM 1581 O O . LEU B 1 90 ? -7.603 14.733 -19.860 1.00 19.19 88 LEU B O 1
ATOM 1586 N N . ILE B 1 91 ? -8.220 14.779 -17.676 1.00 18.93 89 ILE B N 1
ATOM 1587 C CA . ILE B 1 91 ? -9.349 15.679 -17.861 1.00 20.81 89 ILE B CA 1
ATOM 1588 C C . ILE B 1 91 ? -8.949 17.111 -17.519 1.00 22.00 89 ILE B C 1
ATOM 1589 O O . ILE B 1 91 ? -9.172 18.002 -18.340 1.00 23.80 89 ILE B O 1
ATOM 1594 N N . ASN B 1 92 ? -8.342 17.322 -16.335 1.00 21.40 90 ASN B N 1
ATOM 1595 C CA . ASN B 1 92 ? -8.004 18.672 -15.872 1.00 22.39 90 ASN B CA 1
ATOM 1596 C C . ASN B 1 92 ? -6.592 19.207 -16.163 1.00 21.55 90 ASN B C 1
ATOM 1597 O O . ASN B 1 92 ? -6.288 20.381 -15.829 1.00 21.32 90 ASN B O 1
ATOM 1602 N N . ALA B 1 93 ? -5.742 18.382 -16.785 1.00 19.68 91 ALA B N 1
ATOM 1603 C CA . ALA B 1 93 ? -4.354 18.781 -17.131 1.00 20.02 91 ALA B CA 1
ATOM 1604 C C . ALA B 1 93 ? -3.495 19.162 -15.918 1.00 19.37 91 ALA B C 1
ATOM 1605 O O . ALA B 1 93 ? -2.547 19.950 -16.052 1.00 21.15 91 ALA B O 1
ATOM 1607 N N . LYS B 1 94 ? -3.855 18.647 -14.740 1.00 18.78 92 LYS B N 1
ATOM 1608 C CA . LYS B 1 94 ? -3.059 18.861 -13.525 1.00 18.19 92 LYS B CA 1
ATOM 1609 C C . LYS B 1 94 ? -1.864 17.909 -13.400 1.00 18.12 92 LYS B C 1
ATOM 1610 O O . LYS B 1 94 ? -1.918 16.769 -13.899 1.00 16.61 92 LYS B O 1
ATOM 1614 N N . SER B 1 95 ? -0.841 18.369 -12.667 1.00 17.40 93 SER B N 1
ATOM 1615 C CA . SER B 1 95 ? 0.325 17.532 -12.313 1.00 15.72 93 SER B CA 1
ATOM 1616 C C . SER B 1 95 ? 0.347 17.360 -10.783 1.00 16.85 93 SER B C 1
ATOM 1617 O O . SER B 1 95 ? 0.137 18.325 -10.051 1.00 17.02 93 SER B O 1
ATOM 1620 N N . TYR B 1 96 ? 0.580 16.137 -10.309 1.00 14.87 94 TYR B N 1
ATOM 1621 C CA . TYR B 1 96 ? 0.353 15.885 -8.867 1.00 14.11 94 TYR B CA 1
ATOM 1622 C C . TYR B 1 96 ? 0.978 14.559 -8.430 1.00 15.19 94 TYR B C 1
ATOM 1623 O O . TYR B 1 96 ? 1.369 13.731 -9.274 1.00 14.91 94 TYR B O 1
ATOM 1632 N N . VAL B 1 97 ? 1.091 14.397 -7.101 1.00 15.64 95 VAL B N 1
ATOM 1633 C CA . VAL B 1 97 ? 1.486 13.112 -6.505 1.00 17.35 95 VAL B CA 1
ATOM 1634 C C . VAL B 1 97 ? 0.243 12.354 -5.956 1.00 17.38 95 VAL B C 1
ATOM 1635 O O . VAL B 1 97 ? -0.732 12.982 -5.475 1.00 18.71 95 VAL B O 1
ATOM 1639 N N . SER B 1 98 ? 0.279 11.016 -6.017 1.00 17.85 96 SER B N 1
ATOM 1640 C CA . SER B 1 98 ? -0.833 10.161 -5.617 1.00 18.14 96 SER B CA 1
ATOM 1641 C C . SER B 1 98 ? -0.288 8.823 -5.101 1.00 18.02 96 SER B C 1
ATOM 1642 O O . SER B 1 98 ? 0.821 8.453 -5.431 1.00 17.53 96 SER B O 1
ATOM 1645 N N . VAL B 1 99 ? -1.041 8.147 -4.234 1.00 18.28 97 VAL B N 1
ATOM 1646 C CA . VAL B 1 99 ? -0.684 6.787 -3.794 1.00 18.20 97 VAL B CA 1
ATOM 1647 C C . VAL B 1 99 ? -1.878 5.859 -4.084 1.00 19.16 97 VAL B C 1
ATOM 1648 O O . VAL B 1 99 ? -3.010 6.127 -3.640 1.00 20.36 97 VAL B O 1
ATOM 1652 N N . ARG B 1 100 ? -1.610 4.781 -4.820 1.00 18.06 98 ARG B N 1
ATOM 1653 C CA . ARG B 1 100 ? -2.615 3.755 -5.189 1.00 18.02 98 ARG B CA 1
ATOM 1654 C C . ARG B 1 100 ? -1.924 2.411 -5.451 1.00 17.73 98 ARG B C 1
ATOM 1655 O O . ARG B 1 100 ? -0.686 2.345 -5.609 1.00 16.40 98 ARG B O 1
ATOM 1663 N N . LYS B 1 101 ? -2.741 1.360 -5.519 1.00 18.95 99 LYS B N 1
ATOM 1664 C CA . LYS B 1 101 ? -2.283 0.009 -5.848 1.00 19.84 99 LYS B CA 1
ATOM 1665 C C . LYS B 1 101 ? -2.516 -0.242 -7.349 1.00 19.81 99 LYS B C 1
ATOM 1666 O O . LYS B 1 101 ? -3.675 -0.383 -7.801 1.00 21.17 99 LYS B O 1
ATOM 1671 N N . GLY B 1 102 ? -1.422 -0.290 -8.099 1.00 19.59 100 GLY B N 1
ATOM 1672 C CA . GLY B 1 102 ? -1.436 -0.628 -9.560 1.00 20.23 100 GLY B CA 1
ATOM 1673 C C . GLY B 1 102 ? -1.130 -2.120 -9.776 1.00 20.47 100 GLY B C 1
ATOM 1674 O O . GLY B 1 102 ? -1.164 -2.901 -8.828 1.00 21.63 100 GLY B O 1
ATOM 1675 N N . SER B 1 103 ? -0.812 -2.517 -11.011 1.00 20.44 101 SER B N 1
ATOM 1676 C CA . SER B 1 103 ? -0.476 -3.919 -11.304 1.00 20.69 101 SER B CA 1
ATOM 1677 C C . SER B 1 103 ? 0.769 -4.420 -10.539 1.00 20.96 101 SER B C 1
ATOM 1678 O O . SER B 1 103 ? 0.926 -5.627 -10.342 1.00 21.44 101 SER B O 1
ATOM 1681 N N . LEU B 1 104 ? 1.664 -3.494 -10.155 1.00 19.73 102 LEU B N 1
ATOM 1682 C CA . LEU B 1 104 ? 2.949 -3.828 -9.510 1.00 20.60 102 LEU B CA 1
ATOM 1683 C C . LEU B 1 104 ? 2.888 -3.729 -7.976 1.00 21.81 102 LEU B C 1
ATOM 1684 O O . LEU B 1 104 ? 3.914 -3.879 -7.299 1.00 23.45 102 LEU B O 1
ATOM 1689 N N . GLY B 1 105 ? 1.698 -3.444 -7.433 1.00 22.07 103 GLY B N 1
ATOM 1690 C CA . GLY B 1 105 ? 1.524 -3.299 -5.969 1.00 20.85 103 GLY B CA 1
ATOM 1691 C C . GLY B 1 105 ? 1.395 -1.847 -5.536 1.00 20.85 103 GLY B C 1
ATOM 1692 O O . GLY B 1 105 ? 1.349 -0.947 -6.375 1.00 21.50 103 GLY B O 1
ATOM 1693 N N . SER B 1 106 ? 1.341 -1.599 -4.233 1.00 19.59 104 SER B N 1
ATOM 1694 C CA . SER B 1 106 ? 1.134 -0.201 -3.788 1.00 19.12 104 SER B CA 1
ATOM 1695 C C . SER B 1 106 ? 2.351 0.682 -4.067 1.00 18.64 104 SER B C 1
ATOM 1696 O O . SER B 1 106 ? 3.484 0.305 -3.748 1.00 18.89 104 SER B O 1
ATOM 1699 N N . SER B 1 107 ? 2.102 1.875 -4.628 1.00 17.37 105 SER B N 1
ATOM 1700 C CA . SER B 1 107 ? 3.192 2.803 -4.999 1.00 17.03 105 SER B CA 1
ATOM 1701 C C . SER B 1 107 ? 2.807 4.280 -4.850 1.00 16.98 105 SER B C 1
ATOM 1702 O O . SER B 1 107 ? 1.614 4.653 -4.888 1.00 18.13 105 SER B O 1
ATOM 1705 N N . LEU B 1 108 ? 3.836 5.104 -4.663 1.00 16.56 106 LEU B N 1
ATOM 1706 C CA . LEU B 1 108 ? 3.745 6.582 -4.694 1.00 17.49 106 LEU B CA 1
ATOM 1707 C C . LEU B 1 108 ? 4.117 6.993 -6.100 1.00 17.45 106 LEU B C 1
ATOM 1708 O O . LEU B 1 108 ? 5.207 6.639 -6.573 1.00 18.87 106 LEU B O 1
ATOM 1713 N N . ARG B 1 109 ? 3.236 7.732 -6.771 1.00 16.74 107 ARG B N 1
ATOM 1714 C CA . ARG B 1 109 ? 3.539 8.124 -8.149 1.00 16.28 107 ARG B CA 1
ATOM 1715 C C . ARG B 1 109 ? 3.303 9.619 -8.442 1.00 16.85 107 ARG B C 1
ATOM 1716 O O . ARG B 1 109 ? 2.419 10.248 -7.827 1.00 16.96 107 ARG B O 1
ATOM 1724 N N . GLY B 1 110 ? 4.154 10.172 -9.313 1.00 14.26 108 GLY B N 1
ATOM 1725 C CA . GLY B 1 110 ? 3.988 11.554 -9.795 1.00 13.72 108 GLY B CA 1
ATOM 1726 C C . GLY B 1 110 ? 3.400 11.446 -11.194 1.00 14.71 108 GLY B C 1
ATOM 1727 O O . GLY B 1 110 ? 3.840 10.599 -11.995 1.00 14.49 108 GLY B O 1
ATOM 1728 N N . LYS B 1 111 ? 2.398 12.279 -11.506 1.00 14.19 109 LYS B N 1
ATOM 1729 C CA . LYS B 1 111 ? 1.741 12.191 -12.833 1.00 13.73 109 LYS B CA 1
ATOM 1730 C C . LYS B 1 111 ? 1.611 13.541 -13.483 1.00 14.81 109 LYS B C 1
ATOM 1731 O O . LYS B 1 111 ? 1.458 14.542 -12.778 1.00 15.11 109 LYS B O 1
ATOM 1737 N N . SER B 1 112 ? 1.681 13.553 -14.829 1.00 14.00 110 SER B N 1
ATOM 1738 C CA . SER B 1 112 ? 1.585 14.845 -15.567 1.00 13.95 110 SER B CA 1
ATOM 1739 C C . SER B 1 112 ? 1.030 14.560 -16.973 1.00 14.31 110 SER B C 1
ATOM 1740 O O . SER B 1 112 ? 1.372 13.515 -17.582 1.00 14.72 110 SER B O 1
ATOM 1743 N N . PRO B 1 113 ? 0.152 15.440 -17.469 1.00 15.14 111 PRO B N 1
ATOM 1744 C CA . PRO B 1 113 ? -0.391 15.213 -18.842 1.00 14.91 111 PRO B CA 1
ATOM 1745 C C . PRO B 1 113 ? 0.649 15.406 -19.934 1.00 15.11 111 PRO B C 1
ATOM 1746 O O . PRO B 1 113 ? 1.593 16.174 -19.728 1.00 14.95 111 PRO B O 1
ATOM 1750 N N . ILE B 1 114 ? 0.459 14.743 -21.088 1.00 14.05 112 ILE B N 1
ATOM 1751 C CA . ILE B 1 114 ? 1.162 15.072 -22.324 1.00 15.51 112 ILE B CA 1
ATOM 1752 C C . ILE B 1 114 ? 0.158 15.865 -23.172 1.00 16.43 112 ILE B C 1
ATOM 1753 O O . ILE B 1 114 ? -1.018 15.476 -23.258 1.00 16.25 112 ILE B O 1
ATOM 1758 N N . GLN B 1 115 ? 0.602 17.008 -23.716 1.00 16.93 113 GLN B N 1
ATOM 1759 C CA . GLN B 1 115 ? -0.291 17.944 -24.421 1.00 16.74 113 GLN B CA 1
ATOM 1760 C C . GLN B 1 115 ? 0.254 18.358 -25.792 1.00 17.20 113 GLN B C 1
ATOM 1761 O O . GLN B 1 115 ? 1.480 18.536 -25.928 1.00 17.50 113 GLN B O 1
ATOM 1767 N N . ASP B 1 116 ? -0.645 18.520 -26.772 1.00 17.74 114 ASP B N 1
ATOM 1768 C CA . ASP B 1 116 ? -0.218 18.978 -28.111 1.00 18.59 114 ASP B CA 1
ATOM 1769 C C . ASP B 1 116 ? -0.040 20.523 -28.181 1.00 19.52 114 ASP B C 1
ATOM 1770 O O . ASP B 1 116 ? -0.149 21.214 -27.173 1.00 18.88 114 ASP B O 1
ATOM 1775 N N . ALA B 1 117 ? 0.255 21.051 -29.376 1.00 19.65 115 ALA B N 1
ATOM 1776 C CA . ALA B 1 117 ? 0.512 22.484 -29.549 1.00 20.79 115 ALA B CA 1
ATOM 1777 C C . ALA B 1 117 ? -0.658 23.398 -29.142 1.00 21.59 115 ALA B C 1
ATOM 1778 O O . ALA B 1 117 ? -0.456 24.584 -28.839 1.00 21.94 115 ALA B O 1
ATOM 1780 N N . THR B 1 118 ? -1.874 22.858 -29.119 1.00 21.68 116 THR B N 1
ATOM 1781 C CA . THR B 1 118 ? -3.053 23.672 -28.703 1.00 23.12 116 THR B CA 1
ATOM 1782 C C . THR B 1 118 ? -3.320 23.623 -27.184 1.00 23.54 116 THR B C 1
ATOM 1783 O O . THR B 1 118 ? -4.148 24.387 -26.665 1.00 24.08 116 THR B O 1
ATOM 1787 N N . GLY B 1 119 ? -2.627 22.728 -26.471 1.00 23.00 117 GLY B N 1
ATOM 1788 C CA . GLY B 1 119 ? -2.904 22.544 -25.052 1.00 22.13 117 GLY B CA 1
ATOM 1789 C C . GLY B 1 119 ? -3.777 21.320 -24.781 1.00 21.25 117 GLY B C 1
ATOM 1790 O O . GLY B 1 119 ? -3.905 20.905 -23.622 1.00 21.41 117 GLY B O 1
ATOM 1791 N N . LYS B 1 120 ? -4.399 20.759 -25.827 1.00 20.66 118 LYS B N 1
ATOM 1792 C CA . LYS B 1 120 ? -5.215 19.515 -25.712 1.00 21.11 118 LYS B CA 1
ATOM 1793 C C . LYS B 1 120 ? -4.423 18.333 -25.076 1.00 20.09 118 LYS B C 1
ATOM 1794 O O . LYS B 1 120 ? -3.291 18.067 -25.459 1.00 19.36 118 LYS B O 1
ATOM 1800 N N . VAL B 1 121 ? -5.018 17.641 -24.101 1.00 19.92 119 VAL B N 1
ATOM 1801 C CA . VAL B 1 121 ? -4.362 16.456 -23.488 1.00 19.23 119 VAL B CA 1
ATOM 1802 C C . VAL B 1 121 ? -4.424 15.258 -24.462 1.00 19.04 119 VAL B C 1
ATOM 1803 O O . VAL B 1 121 ? -5.521 14.877 -24.965 1.00 19.63 119 VAL B O 1
ATOM 1807 N N . ILE B 1 122 ? -3.249 14.702 -24.771 1.00 17.20 120 ILE B N 1
ATOM 1808 C CA . ILE B 1 122 ? -3.136 13.546 -25.681 1.00 17.45 120 ILE B CA 1
ATOM 1809 C C . ILE B 1 122 ? -2.564 12.285 -24.998 1.00 16.76 120 ILE B C 1
ATOM 1810 O O . ILE B 1 122 ? -2.416 11.224 -25.614 1.00 17.23 120 ILE B O 1
ATOM 1815 N N . GLY B 1 123 ? -2.254 12.397 -23.706 1.00 16.33 121 GLY B N 1
ATOM 1816 C CA . GLY B 1 123 ? -1.628 11.296 -23.021 1.00 15.69 121 GLY B CA 1
ATOM 1817 C C . GLY B 1 123 ? -1.272 11.661 -21.580 1.00 15.61 121 GLY B C 1
ATOM 1818 O O . GLY B 1 123 ? -1.628 12.752 -21.072 1.00 15.81 121 GLY B O 1
ATOM 1819 N N . ILE B 1 124 ? -0.467 10.804 -20.972 1.00 13.92 122 ILE B N 1
ATOM 1820 C CA . ILE B 1 124 ? -0.091 10.982 -19.550 1.00 14.54 122 ILE B CA 1
ATOM 1821 C C . ILE B 1 124 ? 1.204 10.221 -19.275 1.00 14.39 122 ILE B C 1
ATOM 1822 O O . ILE B 1 124 ? 1.394 9.083 -19.781 1.00 14.86 122 ILE B O 1
ATOM 1827 N N . VAL B 1 125 ? 2.037 10.793 -18.387 1.00 14.15 123 VAL B N 1
ATOM 1828 C CA . VAL B 1 125 ? 3.195 10.060 -17.878 1.00 13.82 123 VAL B CA 1
ATOM 1829 C C . VAL B 1 125 ? 3.028 9.883 -16.367 1.00 13.78 123 VAL B C 1
ATOM 1830 O O . VAL B 1 125 ? 2.664 10.844 -15.686 1.00 13.55 123 VAL B O 1
ATOM 1834 N N . SER B 1 126 ? 3.322 8.664 -15.890 1.00 13.29 124 SER B N 1
ATOM 1835 C CA . SER B 1 126 ? 3.265 8.286 -14.445 1.00 13.26 124 SER B CA 1
ATOM 1836 C C . SER B 1 126 ? 4.607 7.667 -14.050 1.00 14.04 124 SER B C 1
ATOM 1837 O O . SER B 1 126 ? 5.015 6.663 -14.654 1.00 14.65 124 SER B O 1
ATOM 1840 N N . VAL B 1 127 ? 5.254 8.210 -13.014 1.00 13.64 125 VAL B N 1
ATOM 1841 C CA . VAL B 1 127 ? 6.577 7.741 -12.573 1.00 13.76 125 VAL B CA 1
ATOM 1842 C C . VAL B 1 127 ? 6.411 7.334 -11.103 1.00 14.81 125 VAL B C 1
ATOM 1843 O O . VAL B 1 127 ? 5.967 8.142 -10.305 1.00 15.14 125 VAL B O 1
ATOM 1847 N N . GLY B 1 128 ? 6.694 6.054 -10.778 1.00 14.55 126 GLY B N 1
ATOM 1848 C CA . GLY B 1 128 ? 6.295 5.532 -9.444 1.00 15.43 126 GLY B CA 1
ATOM 1849 C C . GLY B 1 128 ? 7.353 4.737 -8.685 1.00 15.09 126 GLY B C 1
ATOM 1850 O O . GLY B 1 128 ? 8.330 4.199 -9.272 1.00 15.31 126 GLY B O 1
ATOM 1851 N N . TYR B 1 129 ? 7.166 4.728 -7.366 1.00 14.51 127 TYR B N 1
ATOM 1852 C CA . TYR B 1 129 ? 8.088 4.095 -6.387 1.00 16.48 127 TYR B CA 1
ATOM 1853 C C . TYR B 1 129 ? 7.241 3.221 -5.470 1.00 17.21 127 TYR B C 1
ATOM 1854 O O . TYR B 1 129 ? 6.364 3.740 -4.769 1.00 17.75 127 TYR B O 1
ATOM 1863 N N . THR B 1 130 ? 7.451 1.898 -5.475 1.00 18.39 128 THR B N 1
ATOM 1864 C CA . THR B 1 130 ? 6.674 1.061 -4.551 1.00 20.11 128 THR B CA 1
ATOM 1865 C C . THR B 1 130 ? 6.979 1.412 -3.083 1.00 20.41 128 THR B C 1
ATOM 1866 O O . THR B 1 130 ? 8.075 1.842 -2.755 1.00 21.34 128 THR B O 1
ATOM 1870 N N . ILE B 1 131 ? 5.977 1.297 -2.219 1.00 21.00 129 ILE B N 1
ATOM 1871 C CA . ILE B 1 131 ? 6.119 1.642 -0.794 1.00 22.50 129 ILE B CA 1
ATOM 1872 C C . ILE B 1 131 ? 7.081 0.659 -0.143 1.00 24.70 129 ILE B C 1
ATOM 1873 O O . ILE B 1 131 ? 7.938 1.091 0.625 1.00 27.99 129 ILE B O 1
#

CATH classification: 3.30.450.20

Secondary structure (DSSP, 8-state):
---HHHHHHHHHHHHH--TT--HHHHHHHTT-HHHHHHHH---TT---SEEEEEETTS-EEE-SSGGGTT----S--HHHHTT---EEEEEEETTEEEEEEEEEEE-TTS-EEEEEEEEEEGGG-/-HHHHHHHHHHHHH--TT--HHHHHHHTT-HHHHHHHH---TT---SEEEEEETTS-EEE-SSGGGTT----S--HHHHTT---EEEEEEETTEEEEEEEEEEE-TTS-EEEEEEEEEE-

Nearest PDB structures (foldseek):
  2j80-assembly1_B  TM=1.006E+00  e=2.403E-23  Klebsiella pneumoniae
  1p0z-assembly1_A  TM=9.729E-01  e=4.040E-23  Klebsiella pneumoniae
  8bgb-assembly6_FFF  TM=9.426E-01  e=8.546E-11  Geobacillus thermodenitrificans
  8biy-assembly1_C  TM=8.923E-01  e=1.695E-09  Geobacillus thermodenitrificans
  3by8-assembly1_A  TM=8.082E-01  e=1.315E-07  unclassified